Protein AF-A0A7X7K1T0-F1 (afdb_monomer)

Structure (mmCIF, N/CA/C/O backbone):
data_AF-A0A7X7K1T0-F1
#
_entry.id   AF-A0A7X7K1T0-F1
#
loop_
_atom_site.group_PDB
_atom_site.id
_atom_site.type_symbol
_atom_site.label_atom_id
_atom_site.label_alt_id
_atom_site.label_comp_id
_atom_site.label_asym_id
_atom_site.label_entity_id
_atom_site.label_seq_id
_atom_site.pdbx_PDB_ins_code
_atom_site.Cartn_x
_atom_site.Cartn_y
_atom_site.Cartn_z
_atom_site.occupancy
_atom_site.B_iso_or_equiv
_atom_site.auth_seq_id
_atom_site.auth_comp_id
_atom_site.auth_asym_id
_atom_site.auth_atom_id
_atom_site.pdbx_PDB_model_num
ATOM 1 N N . ILE A 1 1 ? 0.690 1.282 -8.275 1.00 79.56 1 ILE A N 1
ATOM 2 C CA . ILE A 1 1 ? 0.908 -0.160 -7.973 1.00 79.56 1 ILE A CA 1
ATOM 3 C C . ILE A 1 1 ? -0.002 -0.634 -6.850 1.00 79.56 1 ILE A C 1
ATOM 5 O O . ILE A 1 1 ? -0.669 -1.634 -7.062 1.00 79.56 1 ILE A O 1
ATOM 9 N N . THR A 1 2 ? -0.097 0.081 -5.724 1.00 87.38 2 THR A N 1
ATOM 10 C CA . THR A 1 2 ? -0.963 -0.293 -4.591 1.00 87.38 2 THR A CA 1
ATOM 11 C C . THR A 1 2 ? -2.408 -0.587 -5.010 1.00 87.38 2 THR A C 1
ATOM 13 O O . THR A 1 2 ? -2.887 -1.691 -4.772 1.00 87.38 2 THR A O 1
ATOM 16 N N . SER A 1 3 ? -3.058 0.310 -5.762 1.00 85.75 3 SER A N 1
ATOM 17 C CA . SER A 1 3 ? -4.422 0.077 -6.266 1.00 85.75 3 SER A CA 1
ATOM 18 C C . SER A 1 3 ? -4.539 -1.155 -7.170 1.00 85.75 3 SER A C 1
ATOM 20 O O . SER A 1 3 ? -5.453 -1.952 -6.997 1.00 85.75 3 SER A O 1
ATOM 22 N N . LEU A 1 4 ? -3.596 -1.341 -8.106 1.00 85.75 4 LEU A N 1
ATOM 23 C CA . LEU A 1 4 ? -3.577 -2.497 -9.015 1.00 85.75 4 LEU A CA 1
ATOM 24 C C . LEU A 1 4 ? -3.445 -3.811 -8.234 1.00 85.75 4 LEU A C 1
ATOM 26 O O . LEU A 1 4 ? -4.148 -4.773 -8.523 1.00 85.75 4 LEU A O 1
ATOM 30 N N . LEU A 1 5 ? -2.575 -3.839 -7.221 1.00 87.50 5 LEU A N 1
ATOM 31 C CA . LEU A 1 5 ? -2.367 -5.010 -6.375 1.00 87.50 5 LEU A CA 1
ATOM 32 C C . LEU A 1 5 ? -3.631 -5.366 -5.584 1.00 87.50 5 LEU A C 1
ATOM 34 O O . LEU A 1 5 ? -4.009 -6.532 -5.523 1.00 87.50 5 LEU A O 1
ATOM 38 N N . SER A 1 6 ? -4.300 -4.377 -4.996 1.00 88.88 6 SER A N 1
ATOM 39 C CA . SER A 1 6 ? -5.520 -4.619 -4.224 1.00 88.88 6 SER A CA 1
ATOM 40 C C . SER A 1 6 ? -6.688 -5.072 -5.095 1.00 88.88 6 SER A C 1
ATOM 42 O O . SER A 1 6 ? -7.451 -5.939 -4.676 1.00 88.88 6 SER A O 1
ATOM 44 N N . VAL A 1 7 ? -6.800 -4.542 -6.317 1.00 87.44 7 VAL A N 1
ATOM 45 C CA . VAL A 1 7 ? -7.783 -5.016 -7.299 1.00 87.44 7 VAL A CA 1
ATOM 46 C C . VAL A 1 7 ? -7.477 -6.457 -7.721 1.00 87.44 7 VAL A C 1
ATOM 48 O O . VAL A 1 7 ? -8.385 -7.283 -7.704 1.00 87.44 7 VAL A O 1
ATOM 51 N N . ALA A 1 8 ? -6.212 -6.797 -8.000 1.00 87.19 8 ALA A N 1
ATOM 52 C CA . ALA A 1 8 ? -5.808 -8.174 -8.305 1.00 87.19 8 ALA A CA 1
ATOM 53 C C . ALA A 1 8 ? -6.178 -9.150 -7.174 1.00 87.19 8 ALA A C 1
ATOM 55 O O . ALA A 1 8 ? -6.783 -10.189 -7.419 1.00 87.19 8 ALA A O 1
ATOM 56 N N . LEU A 1 9 ? -5.875 -8.796 -5.921 1.00 88.50 9 LEU A N 1
ATOM 57 C CA . LEU A 1 9 ? -6.238 -9.604 -4.752 1.00 88.50 9 LEU A CA 1
ATOM 58 C C . LEU A 1 9 ? -7.762 -9.779 -4.624 1.00 88.50 9 LEU A C 1
ATOM 60 O O . LEU A 1 9 ? -8.235 -10.881 -4.350 1.00 88.50 9 LEU A O 1
ATOM 64 N N . ALA A 1 10 ? -8.544 -8.725 -4.865 1.00 87.94 10 ALA A N 1
ATOM 65 C CA . ALA A 1 10 ? -10.002 -8.827 -4.861 1.00 87.94 10 ALA A CA 1
ATOM 66 C C . ALA A 1 10 ? -10.530 -9.726 -5.994 1.00 87.94 10 ALA A C 1
ATOM 68 O O . ALA A 1 10 ? -11.474 -10.489 -5.787 1.00 87.94 10 ALA A O 1
ATOM 69 N N . MET A 1 11 ? -9.909 -9.711 -7.175 1.00 84.50 11 MET A N 1
ATOM 70 C CA . MET A 1 11 ? -10.267 -10.621 -8.272 1.00 84.50 11 MET A CA 1
ATOM 71 C C . MET A 1 11 ? -9.987 -12.092 -7.940 1.00 84.50 11 MET A C 1
ATOM 73 O O . MET A 1 11 ? -10.788 -12.956 -8.296 1.00 84.50 11 MET A O 1
ATOM 77 N N . GLU A 1 12 ? -8.925 -12.372 -7.181 1.00 85.25 12 GLU A N 1
ATOM 78 C CA . GLU A 1 12 ? -8.615 -13.710 -6.645 1.00 85.25 12 GLU A CA 1
ATOM 79 C C . GLU A 1 12 ? -9.598 -14.171 -5.545 1.00 85.25 12 GLU A C 1
ATOM 81 O O . GLU A 1 12 ? -9.523 -15.301 -5.060 1.00 85.25 12 GLU A O 1
ATOM 86 N N . GLY A 1 13 ? -10.565 -13.329 -5.164 1.00 87.44 13 GLY A N 1
ATOM 87 C CA . GLY A 1 13 ? -11.608 -13.656 -4.193 1.00 87.44 13 GLY A CA 1
ATOM 88 C C . GLY A 1 13 ? -11.306 -13.222 -2.762 1.00 87.44 13 GLY A C 1
ATOM 89 O O . GLY A 1 13 ? -12.081 -13.555 -1.866 1.00 87.44 13 GLY A O 1
ATOM 90 N N . TYR A 1 14 ? -10.225 -12.474 -2.533 1.00 89.00 14 TYR A N 1
ATOM 91 C CA . TYR A 1 14 ? -9.895 -11.960 -1.206 1.00 89.00 14 TYR A CA 1
ATOM 92 C C . TYR A 1 14 ? -10.703 -10.705 -0.866 1.00 89.00 14 TYR A C 1
ATOM 94 O O . TYR A 1 14 ? -10.927 -9.828 -1.7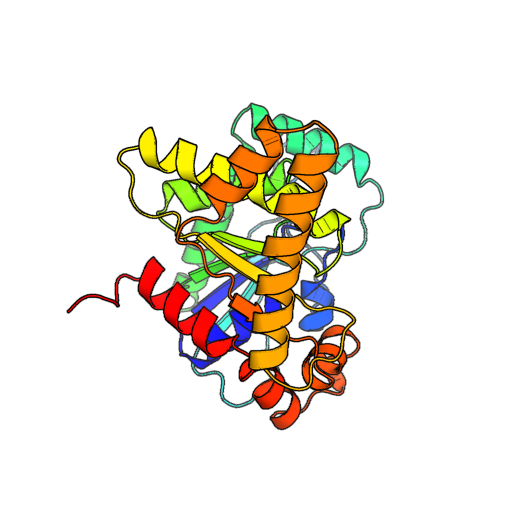00 1.00 89.00 14 TYR A O 1
ATOM 102 N N . SER A 1 15 ? -11.116 -10.582 0.390 1.00 90.81 15 SER A N 1
ATOM 103 C CA . SER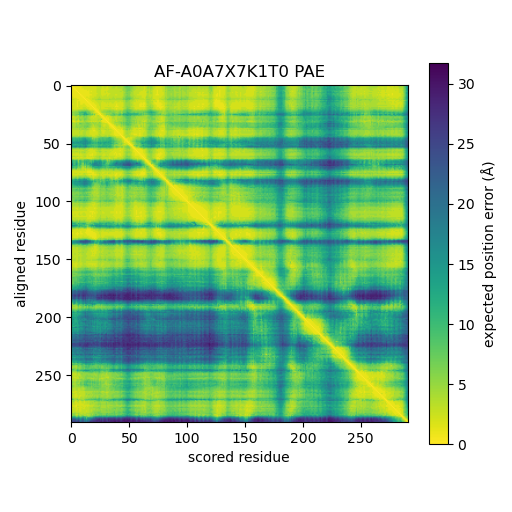 A 1 15 ? -11.666 -9.344 0.943 1.00 90.81 15 SER A CA 1
ATOM 104 C C . SER A 1 15 ? -10.523 -8.450 1.420 1.00 90.81 15 SER A C 1
ATOM 106 O O . SER A 1 15 ? -9.840 -8.769 2.395 1.00 90.81 15 SER A O 1
ATOM 108 N N . VAL A 1 16 ? -10.301 -7.329 0.740 1.00 91.94 16 VAL A N 1
ATOM 109 C CA . VAL A 1 16 ? -9.124 -6.469 0.925 1.00 91.94 16 VAL A CA 1
ATOM 110 C C . VAL A 1 16 ? -9.531 -5.101 1.459 1.00 91.94 16 VAL A C 1
ATOM 112 O O . VAL A 1 16 ? -10.396 -4.439 0.888 1.00 91.94 16 VAL A O 1
ATOM 115 N N . CYS A 1 17 ? -8.856 -4.642 2.513 1.00 93.75 17 CYS A N 1
ATOM 116 C CA . CYS A 1 17 ? -8.946 -3.260 2.982 1.00 93.75 17 CYS A CA 1
ATOM 117 C C . CYS A 1 17 ? -7.661 -2.499 2.638 1.00 93.75 17 CYS A C 1
ATOM 119 O O . CYS A 1 17 ? -6.591 -2.800 3.172 1.00 93.75 17 CYS A O 1
ATOM 121 N N . LEU A 1 18 ? -7.760 -1.496 1.767 1.00 93.44 18 LEU A N 1
ATOM 122 C CA . LEU A 1 18 ? -6.680 -0.548 1.519 1.00 93.44 18 LEU A CA 1
ATOM 123 C C . LEU A 1 18 ? -6.645 0.519 2.608 1.00 93.44 18 LEU A C 1
ATOM 125 O O . LEU A 1 18 ? -7.685 1.005 3.051 1.00 93.44 18 LEU A O 1
ATOM 129 N N . VAL A 1 19 ? -5.444 0.921 2.999 1.00 93.25 19 VAL A N 1
ATOM 130 C CA . VAL A 1 19 ? -5.216 1.995 3.963 1.00 93.25 19 VAL A CA 1
ATOM 131 C C . VAL A 1 19 ? -4.203 2.960 3.360 1.00 93.25 19 VAL A C 1
ATOM 133 O O . VAL A 1 19 ? -3.033 2.616 3.210 1.00 93.25 19 VAL A O 1
ATOM 136 N N . ASP A 1 20 ? -4.664 4.151 2.997 1.00 90.44 20 ASP A N 1
ATOM 137 C CA . ASP A 1 20 ? -3.855 5.203 2.386 1.00 90.44 20 ASP A CA 1
ATOM 138 C C . ASP A 1 20 ? -3.063 5.955 3.464 1.00 90.44 20 ASP A C 1
ATOM 140 O O . ASP A 1 20 ? -3.597 6.827 4.147 1.00 90.44 20 ASP A O 1
ATOM 144 N N . LEU A 1 21 ? -1.801 5.588 3.670 1.00 87.44 21 LEU A N 1
ATOM 145 C CA . LEU A 1 21 ? -0.890 6.264 4.598 1.00 87.44 21 LEU A CA 1
ATOM 146 C C . LEU A 1 21 ? 0.046 7.241 3.870 1.00 87.44 21 LEU A C 1
ATOM 148 O O . LEU A 1 21 ? 0.808 7.940 4.548 1.00 87.44 21 LEU A O 1
ATOM 152 N N . ASP A 1 22 ? 0.014 7.329 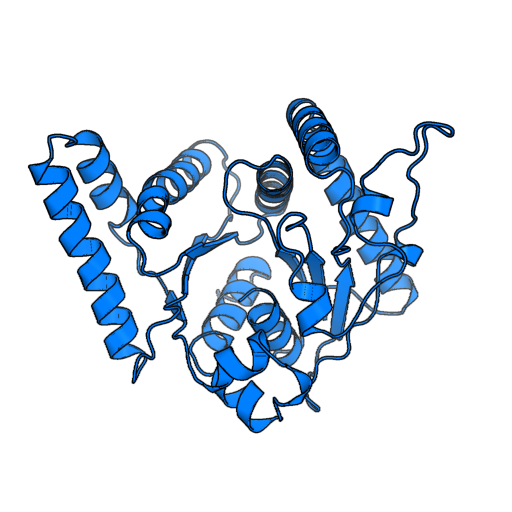2.535 1.00 83.31 22 ASP A N 1
ATOM 153 C CA . ASP A 1 22 ? 0.783 8.322 1.779 1.00 83.31 22 ASP A CA 1
ATOM 154 C C . ASP A 1 22 ? 0.066 9.670 1.792 1.00 83.31 22 ASP A C 1
ATOM 156 O O . ASP A 1 22 ? -0.525 10.152 0.831 1.00 83.31 22 ASP A O 1
ATOM 160 N N . LEU A 1 23 ? 0.186 10.333 2.935 1.00 75.56 23 LEU A N 1
ATOM 161 C CA . LEU A 1 23 ? -0.360 11.665 3.146 1.00 75.56 23 LEU A CA 1
ATOM 162 C C . LEU A 1 23 ? 0.269 12.733 2.245 1.00 75.56 23 LEU A C 1
ATOM 164 O O . LEU A 1 23 ? -0.275 13.827 2.123 1.00 75.56 23 LEU A O 1
ATOM 168 N N . THR A 1 24 ? 1.446 12.465 1.678 1.00 69.69 24 THR A N 1
ATOM 169 C CA . THR A 1 24 ? 2.147 13.421 0.816 1.00 69.69 24 THR A CA 1
ATOM 170 C C . THR A 1 24 ? 1.680 13.356 -0.628 1.00 69.69 24 THR A C 1
ATOM 172 O O . THR A 1 24 ? 1.773 14.359 -1.335 1.00 69.69 24 THR A O 1
ATOM 175 N N . ALA A 1 25 ? 1.152 12.209 -1.042 1.00 70.50 25 ALA A N 1
ATOM 176 C CA . ALA A 1 25 ? 0.587 11.981 -2.357 1.00 70.50 25 ALA A CA 1
ATOM 177 C C . ALA A 1 25 ? -0.578 10.973 -2.266 1.00 70.50 25 ALA A C 1
ATOM 179 O O . ALA A 1 25 ? -0.440 9.859 -2.771 1.00 70.50 25 ALA A O 1
ATOM 180 N N . PRO A 1 26 ? -1.725 11.343 -1.652 1.00 68.75 26 PRO A N 1
ATOM 181 C CA . PRO A 1 26 ? -2.851 10.429 -1.462 1.00 68.75 26 PRO A CA 1
ATOM 182 C C . PRO A 1 26 ? -3.503 10.116 -2.814 1.00 68.75 26 PRO A C 1
ATOM 184 O O . PRO A 1 26 ? -4.391 10.824 -3.297 1.00 68.75 26 PRO A O 1
ATOM 187 N N . GLY A 1 27 ? -2.989 9.080 -3.475 1.00 74.56 27 GLY A N 1
ATOM 188 C CA . GLY A 1 27 ? -3.358 8.706 -4.838 1.00 74.56 27 GLY A CA 1
ATOM 189 C C . GLY A 1 27 ? -4.554 7.763 -4.902 1.00 74.56 27 GLY A C 1
ATOM 190 O O . GLY A 1 27 ? -5.221 7.689 -5.937 1.00 74.56 27 GLY A O 1
ATOM 191 N N . LEU A 1 28 ? -4.867 7.061 -3.806 1.00 82.56 28 LEU A N 1
ATOM 192 C CA . LEU A 1 28 ? -5.903 6.025 -3.803 1.00 82.56 28 LEU A CA 1
ATOM 193 C C . LEU A 1 28 ? -7.304 6.607 -4.020 1.00 82.56 28 LEU A C 1
ATOM 195 O O . LEU A 1 28 ? -8.068 6.058 -4.813 1.00 82.56 28 LEU A O 1
ATOM 199 N N . ALA A 1 29 ? -7.609 7.752 -3.401 1.00 81.19 29 ALA A N 1
ATOM 200 C CA . ALA A 1 29 ? -8.876 8.464 -3.593 1.00 81.19 29 ALA A CA 1
ATOM 201 C C . ALA A 1 29 ? -9.161 8.775 -5.072 1.00 81.19 29 ALA A C 1
ATOM 203 O O . ALA A 1 29 ? -10.274 8.575 -5.554 1.00 81.19 29 ALA A O 1
ATOM 204 N N . SER A 1 30 ? -8.135 9.194 -5.819 1.00 78.19 30 SER A N 1
ATOM 205 C CA . SER A 1 30 ? -8.266 9.488 -7.249 1.00 78.19 30 SER A CA 1
ATOM 206 C C . SER A 1 30 ? -8.508 8.230 -8.081 1.00 78.19 30 SER A C 1
ATOM 208 O O . SER A 1 30 ? -9.326 8.255 -8.997 1.00 78.19 30 SER A O 1
ATOM 210 N N . VAL A 1 31 ? -7.816 7.129 -7.769 1.00 78.50 31 VAL A N 1
ATOM 211 C CA . VAL A 1 31 ? -7.942 5.876 -8.530 1.00 78.50 31 VAL A CA 1
ATOM 212 C C . VAL A 1 31 ? -9.330 5.257 -8.360 1.00 78.50 31 VAL A C 1
ATOM 214 O O . VAL A 1 31 ? -9.922 4.804 -9.336 1.00 78.50 31 VAL A O 1
ATOM 217 N N . PHE A 1 32 ? -9.866 5.273 -7.139 1.00 80.38 32 PHE A N 1
ATOM 218 C CA . PHE A 1 32 ? -11.194 4.726 -6.843 1.00 80.38 32 PHE A CA 1
ATOM 219 C C . PHE A 1 32 ? -12.330 5.739 -7.010 1.00 80.38 32 PHE A C 1
ATOM 221 O O . PHE A 1 32 ? -13.486 5.372 -6.847 1.00 80.38 32 PHE A O 1
ATOM 228 N N . GLN A 1 33 ? -12.017 6.989 -7.367 1.00 77.88 33 GLN A N 1
ATOM 229 C CA . GLN A 1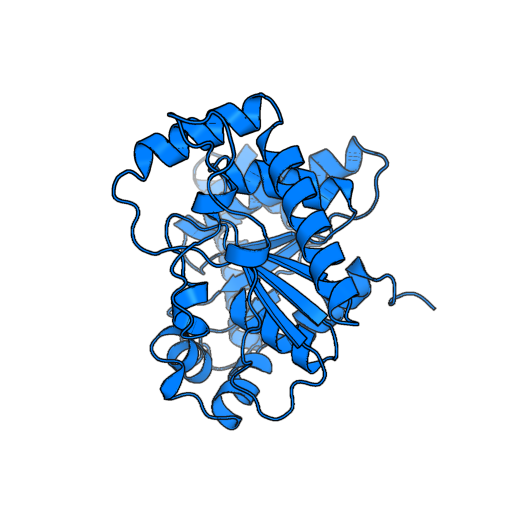 33 ? -12.984 8.086 -7.506 1.00 77.88 33 GLN A CA 1
ATOM 230 C C . GLN A 1 33 ? -13.801 8.339 -6.230 1.00 77.88 33 GLN A C 1
ATOM 232 O O . GLN A 1 33 ? -14.941 8.797 -6.279 1.00 77.88 33 GLN A O 1
ATOM 237 N N . GLU A 1 34 ? -13.183 8.080 -5.083 1.00 81.06 34 GLU A N 1
ATOM 238 C CA . GLU A 1 34 ? -13.776 8.195 -3.757 1.00 81.06 34 GLU A CA 1
ATOM 239 C C . GLU A 1 34 ? -13.052 9.301 -2.993 1.00 81.06 34 GLU A C 1
ATOM 241 O O . GLU A 1 34 ? -11.917 9.129 -2.551 1.00 81.06 34 GLU A O 1
ATOM 246 N N . TYR A 1 35 ? -13.711 10.450 -2.836 1.00 82.19 35 TYR A N 1
ATOM 247 C CA . TYR A 1 35 ? -13.183 11.594 -2.093 1.00 82.19 35 TYR A CA 1
ATOM 248 C C . TYR A 1 35 ? -13.921 11.703 -0.761 1.00 82.19 35 TYR A C 1
ATOM 250 O O . TYR A 1 35 ? -15.044 12.211 -0.726 1.00 82.19 35 TYR A O 1
ATOM 258 N N . PRO A 1 36 ? -13.345 11.190 0.337 1.00 82.06 36 PRO A N 1
ATOM 259 C CA . PRO A 1 36 ? -14.058 11.141 1.598 1.00 82.06 36 PRO A CA 1
ATOM 260 C C . PRO A 1 36 ? -14.079 12.510 2.288 1.00 82.06 36 PRO A C 1
ATOM 262 O O . PRO A 1 36 ? -13.090 13.248 2.280 1.00 82.06 36 PRO A O 1
ATOM 265 N N . ASP A 1 37 ? -15.181 12.800 2.982 1.00 82.94 37 ASP A N 1
ATOM 266 C CA . ASP A 1 37 ? -15.281 13.967 3.871 1.00 82.94 37 ASP A CA 1
ATOM 267 C C . ASP A 1 37 ? -14.297 13.864 5.048 1.00 82.94 37 ASP A C 1
ATOM 269 O O . ASP A 1 37 ? -13.749 14.868 5.507 1.00 82.94 37 ASP A O 1
ATOM 273 N N . LYS A 1 38 ? -14.055 12.635 5.525 1.00 86.25 38 LYS A N 1
ATOM 274 C CA . LYS A 1 38 ? -13.101 12.294 6.585 1.00 86.25 38 LYS A CA 1
ATOM 275 C C . LYS A 1 38 ? -12.143 11.212 6.094 1.00 86.25 38 LYS A C 1
ATOM 277 O O . LYS A 1 38 ? -12.576 10.142 5.681 1.00 86.25 38 LYS A O 1
ATOM 282 N N . GLY A 1 39 ? -10.848 11.490 6.143 1.00 87.31 39 GLY A N 1
ATOM 283 C CA . GLY A 1 39 ? -9.796 10.555 5.763 1.00 87.31 39 GLY A CA 1
ATOM 284 C C . GLY A 1 39 ? -9.061 9.975 6.963 1.00 87.31 39 GLY A C 1
ATOM 285 O O . GLY A 1 39 ? -9.380 10.246 8.121 1.00 87.31 39 GLY A O 1
ATOM 286 N N . ILE A 1 40 ? -8.007 9.211 6.686 1.00 87.94 40 ILE A N 1
ATOM 287 C CA . ILE A 1 40 ? -7.201 8.560 7.726 1.00 87.94 40 ILE A CA 1
ATOM 288 C C . ILE A 1 40 ? -6.657 9.532 8.780 1.00 87.94 40 ILE A C 1
ATOM 290 O O . ILE A 1 40 ? -6.548 9.193 9.955 1.00 87.94 40 ILE A O 1
ATOM 294 N N . LEU A 1 41 ? -6.335 10.762 8.380 1.00 85.44 41 LEU A N 1
ATOM 295 C CA . LEU A 1 41 ? -5.800 11.766 9.290 1.00 85.44 41 LEU A CA 1
ATOM 296 C C . LEU A 1 41 ? -6.806 12.200 10.341 1.00 85.44 41 LEU A C 1
ATOM 298 O O . LEU A 1 41 ? -6.417 12.404 11.486 1.00 85.44 41 LEU A O 1
ATOM 302 N N . ASP A 1 42 ? -8.084 12.278 9.981 1.00 85.81 42 ASP A N 1
ATOM 303 C CA . ASP A 1 42 ? -9.147 12.618 10.923 1.00 85.81 42 ASP A CA 1
ATOM 304 C C . ASP A 1 42 ? -9.271 11.552 12.030 1.00 85.81 42 ASP A C 1
ATOM 306 O O . ASP A 1 42 ? -9.699 11.852 13.145 1.00 85.81 42 ASP A O 1
ATOM 310 N N . TYR A 1 43 ? -8.851 10.312 11.749 1.00 87.94 43 TYR A N 1
ATOM 311 C CA . TYR A 1 43 ? -8.754 9.237 12.738 1.00 87.94 43 TYR A CA 1
ATOM 312 C C . TYR A 1 43 ? -7.440 9.277 13.535 1.00 87.94 43 TYR A C 1
ATOM 314 O O . TYR A 1 43 ? -7.443 9.074 14.752 1.00 87.94 43 TYR A O 1
ATOM 322 N N . LEU A 1 44 ? -6.306 9.503 12.861 1.00 85.38 44 LEU A N 1
ATOM 323 C CA . LEU A 1 44 ? -4.980 9.471 13.489 1.00 85.38 44 LEU A CA 1
ATOM 324 C C . LEU A 1 44 ? -4.715 10.678 14.396 1.00 85.38 44 LEU A C 1
ATOM 326 O O . LEU A 1 44 ? -3.950 10.555 15.353 1.00 85.38 44 LEU A O 1
ATOM 330 N N . LEU A 1 45 ? -5.303 11.835 14.090 1.00 82.00 45 LEU A N 1
ATOM 331 C CA . LEU A 1 45 ? -5.084 13.063 14.841 1.00 82.00 45 LEU A CA 1
ATOM 332 C C . LEU A 1 45 ? -6.015 13.149 16.052 1.00 82.00 45 LEU A C 1
ATOM 334 O O . LEU A 1 45 ? -7.216 12.871 15.992 1.00 82.00 45 LEU A O 1
ATOM 338 N N . ILE A 1 46 ? -5.430 13.580 17.166 1.00 77.38 46 ILE A N 1
ATOM 339 C CA . ILE A 1 46 ? -6.177 13.983 18.350 1.00 77.38 46 ILE A CA 1
ATOM 340 C C . ILE A 1 46 ? -6.650 15.418 18.129 1.00 77.38 46 ILE A C 1
ATOM 342 O O . ILE A 1 46 ? -5.859 16.308 17.816 1.00 77.38 46 ILE A O 1
ATOM 346 N N . ASP A 1 47 ? -7.945 15.633 18.307 1.00 71.62 47 ASP A N 1
ATOM 347 C CA . ASP A 1 47 ? -8.546 16.953 18.361 1.00 71.62 47 ASP A CA 1
ATOM 348 C C . ASP A 1 47 ? -8.040 17.682 19.617 1.00 71.62 47 ASP A C 1
ATOM 350 O O . ASP A 1 47 ? -8.147 17.181 20.741 1.00 71.62 47 ASP A O 1
ATOM 354 N N . ALA A 1 48 ? -7.430 18.850 19.410 1.00 70.12 48 ALA A N 1
ATOM 355 C CA . ALA A 1 48 ? -6.737 19.586 20.463 1.00 70.12 48 ALA A CA 1
ATOM 356 C C . ALA A 1 48 ? -7.684 20.111 21.555 1.00 70.12 48 ALA A C 1
ATOM 358 O O . ALA A 1 48 ? -7.263 20.245 22.705 1.00 70.12 48 ALA A O 1
ATOM 359 N N . ASP A 1 49 ? -8.948 20.370 21.214 1.00 71.00 49 ASP A N 1
ATOM 360 C CA . ASP A 1 49 ? -9.936 20.948 22.126 1.00 71.00 49 ASP A CA 1
ATOM 361 C C . ASP A 1 49 ? -10.584 19.877 23.011 1.00 71.00 49 ASP A C 1
ATOM 363 O O . ASP A 1 49 ? -10.915 20.117 24.174 1.00 71.00 49 ASP A O 1
ATOM 367 N N . THR A 1 50 ? -10.754 18.668 22.478 1.00 74.62 50 THR A N 1
ATOM 368 C CA . THR A 1 50 ? -11.430 17.561 23.168 1.00 74.62 50 THR A CA 1
ATOM 369 C C . THR A 1 50 ? -10.473 16.515 23.734 1.00 74.62 50 THR A C 1
ATOM 371 O O . THR A 1 50 ? -10.888 15.695 24.559 1.00 74.62 50 THR A O 1
ATOM 374 N N . GLY A 1 51 ? -9.212 16.499 23.291 1.00 70.31 51 GLY A N 1
ATOM 375 C CA . GLY A 1 51 ? -8.236 15.460 23.631 1.00 70.31 51 GLY A CA 1
ATOM 376 C C . GLY A 1 51 ? -8.638 14.064 23.137 1.00 70.31 51 GLY A C 1
ATOM 377 O O . GLY A 1 51 ? -8.100 13.061 23.607 1.00 70.31 51 GLY A O 1
ATOM 378 N N . ARG A 1 52 ? -9.612 13.978 22.223 1.00 73.75 52 ARG A N 1
ATOM 379 C CA . ARG A 1 52 ? -10.135 12.732 21.647 1.00 73.75 52 ARG A CA 1
ATOM 380 C C . ARG A 1 52 ? -9.795 12.660 20.166 1.00 73.75 52 ARG A C 1
ATOM 382 O O . ARG A 1 52 ? -9.531 13.671 19.532 1.00 73.75 52 ARG A O 1
ATOM 389 N N . ARG A 1 53 ? -9.814 11.456 19.597 1.00 71.88 53 ARG A N 1
ATOM 390 C CA . ARG A 1 53 ? -9.687 11.287 18.142 1.00 71.88 53 ARG A CA 1
ATOM 391 C C . ARG A 1 53 ? -10.909 11.873 17.441 1.00 71.88 53 ARG A C 1
ATOM 393 O O . ARG A 1 53 ? -12.034 11.640 17.893 1.00 71.88 53 ARG A O 1
ATOM 400 N N . GLY A 1 54 ? -10.675 12.637 16.375 1.00 69.25 54 GLY A N 1
ATOM 401 C CA . GLY A 1 54 ? -11.714 13.416 15.691 1.00 69.25 54 GLY A CA 1
ATOM 402 C C . GLY A 1 54 ? -12.710 12.573 14.883 1.00 69.25 54 GLY A C 1
ATOM 403 O O . GLY A 1 54 ? -13.880 12.946 14.744 1.00 69.25 54 GLY A O 1
ATOM 404 N N . ALA A 1 55 ? -12.284 11.414 14.378 1.00 84.38 55 ALA A N 1
ATOM 405 C CA . ALA A 1 55 ? -13.116 10.498 13.602 1.00 84.38 55 ALA A CA 1
ATOM 406 C C . ALA A 1 55 ? -13.157 9.084 14.193 1.00 84.38 55 ALA A C 1
ATOM 408 O O . ALA A 1 55 ? -12.212 8.616 14.829 1.00 84.38 55 ALA A O 1
ATOM 409 N N . ARG A 1 56 ? -14.274 8.392 13.950 1.00 89.31 56 ARG A N 1
ATOM 410 C CA . ARG A 1 56 ? -14.430 6.951 14.204 1.00 89.31 56 ARG A CA 1
ATOM 411 C C . ARG A 1 56 ? -14.076 6.158 12.949 1.00 89.31 56 ARG A C 1
ATOM 413 O O . ARG A 1 56 ? -14.125 6.704 11.852 1.00 89.31 56 ARG A O 1
ATOM 420 N N . VAL A 1 57 ? -13.821 4.854 13.080 1.00 90.88 57 VAL A N 1
ATOM 421 C CA . VAL A 1 57 ? -13.633 3.981 11.902 1.00 90.88 57 VAL A CA 1
ATOM 422 C C . VAL A 1 57 ? -14.824 4.021 10.957 1.00 90.88 57 VAL A C 1
ATOM 424 O O . VAL A 1 57 ? -14.626 4.088 9.751 1.00 90.88 57 VAL A O 1
ATOM 427 N N . SER A 1 58 ? -16.045 4.097 11.488 1.00 89.94 58 SER A N 1
ATOM 428 C CA . SER A 1 58 ? -17.264 4.235 10.682 1.00 89.94 58 SER A CA 1
ATOM 429 C C . SER A 1 58 ? -17.280 5.459 9.775 1.00 89.94 58 SER A C 1
ATOM 431 O O . SER A 1 58 ? -18.016 5.477 8.795 1.00 89.94 58 SER A O 1
ATOM 433 N N . ASP A 1 59 ? -16.497 6.478 10.120 1.00 89.31 59 ASP A N 1
ATOM 434 C CA . ASP A 1 59 ? -16.434 7.725 9.376 1.00 89.31 59 ASP A CA 1
ATOM 435 C C . ASP A 1 59 ? -15.414 7.667 8.228 1.00 89.31 59 ASP A C 1
ATOM 437 O O . ASP A 1 59 ? -15.524 8.446 7.284 1.00 89.31 59 ASP A O 1
ATOM 441 N N . VAL A 1 60 ? -14.415 6.779 8.326 1.00 90.81 60 VAL A N 1
ATOM 442 C CA . VAL A 1 60 ? -13.256 6.723 7.414 1.00 90.81 60 VAL A CA 1
ATOM 443 C C . VAL A 1 60 ? -13.183 5.431 6.599 1.00 90.81 60 VAL A C 1
ATOM 445 O O . VAL A 1 60 ? -12.557 5.423 5.544 1.00 90.81 60 VAL A O 1
ATOM 448 N N . LEU A 1 61 ? -13.810 4.345 7.064 1.00 91.88 61 LEU A N 1
ATOM 449 C CA . LEU A 1 61 ? -13.904 3.072 6.352 1.00 91.88 61 LEU A CA 1
ATOM 450 C C . LEU A 1 61 ? -15.057 3.114 5.353 1.00 91.88 61 LEU A C 1
ATOM 452 O O . LEU A 1 61 ? -16.199 3.400 5.719 1.00 91.88 61 LEU A O 1
ATOM 456 N N . ARG A 1 62 ? -14.767 2.762 4.102 1.00 89.31 62 ARG A N 1
ATOM 457 C CA . ARG A 1 62 ? -15.752 2.733 3.019 1.00 89.31 62 ARG A CA 1
ATOM 458 C C . ARG A 1 62 ? -15.607 1.490 2.166 1.00 89.31 62 ARG A C 1
ATOM 460 O O . ARG A 1 62 ? -14.511 0.952 2.030 1.00 89.31 62 ARG A O 1
ATOM 467 N N . GLU A 1 63 ? -16.709 1.063 1.570 1.00 88.44 63 GLU A N 1
ATOM 468 C CA . GLU A 1 63 ? -16.668 0.104 0.472 1.00 88.44 63 GLU A CA 1
ATOM 469 C C . GLU A 1 63 ? -16.173 0.821 -0.786 1.00 88.44 63 GLU A C 1
ATOM 471 O O . GLU A 1 63 ? -16.570 1.953 -1.055 1.00 88.44 63 GLU A O 1
ATOM 476 N N . LEU A 1 64 ? -15.264 0.183 -1.518 1.00 85.69 64 LEU A N 1
ATOM 477 C CA . LEU A 1 64 ? -14.753 0.695 -2.780 1.00 85.69 64 LEU A CA 1
ATOM 478 C C . LEU A 1 64 ? -15.349 -0.143 -3.897 1.00 85.69 64 LEU A C 1
ATOM 480 O O . LEU A 1 64 ? -15.244 -1.371 -3.894 1.00 85.69 64 LEU A O 1
ATOM 484 N N . HIS A 1 65 ? -15.931 0.518 -4.886 1.00 75.00 65 HIS A N 1
ATOM 485 C CA . HIS A 1 65 ? -16.360 -0.172 -6.087 1.00 75.00 65 HIS A CA 1
ATOM 486 C C . HIS A 1 65 ? -15.135 -0.436 -6.959 1.00 75.00 65 HIS A C 1
ATOM 488 O O . HIS A 1 65 ? -14.552 0.483 -7.536 1.00 75.00 65 HIS A O 1
ATOM 494 N N . ALA A 1 66 ? -14.719 -1.703 -7.029 1.00 64.69 66 ALA A N 1
ATOM 495 C CA . ALA A 1 66 ? -13.732 -2.112 -8.013 1.00 64.69 66 ALA A CA 1
ATOM 496 C C . ALA A 1 66 ? -14.320 -1.842 -9.412 1.00 64.69 66 ALA A C 1
ATOM 498 O O . ALA A 1 66 ? -15.433 -2.288 -9.691 1.00 64.69 66 ALA A O 1
ATOM 499 N N . PRO A 1 67 ? -13.605 -1.146 -10.308 1.00 62.47 67 PRO A N 1
ATOM 500 C CA . PRO A 1 67 ? -14.090 -0.831 -11.655 1.00 62.47 67 PRO A CA 1
ATOM 501 C C . PRO A 1 67 ? -14.131 -2.052 -12.599 1.00 62.47 67 PRO A C 1
ATOM 503 O O . PRO A 1 67 ? -14.201 -1.888 -13.812 1.00 62.47 67 PRO A O 1
ATOM 506 N N . ILE A 1 68 ? -14.094 -3.277 -12.061 1.00 62.09 68 ILE A N 1
ATOM 507 C CA . ILE A 1 68 ? -14.088 -4.534 -12.814 1.00 62.09 68 ILE A CA 1
ATOM 508 C C . ILE A 1 68 ? -15.343 -5.336 -12.427 1.00 62.09 68 ILE A C 1
ATOM 510 O O . ILE A 1 68 ? -15.486 -5.665 -11.246 1.00 62.09 68 ILE A O 1
ATOM 514 N N . PRO A 1 69 ? -16.230 -5.678 -13.385 1.00 53.03 69 PRO A N 1
ATOM 515 C CA . PRO A 1 69 ? -17.518 -6.333 -13.115 1.00 53.03 69 PRO A CA 1
ATOM 516 C C . PRO A 1 69 ? -17.445 -7.689 -12.388 1.00 53.03 69 PRO A C 1
ATOM 518 O O . PRO A 1 69 ? -18.427 -8.087 -11.768 1.00 53.03 69 PRO A O 1
ATOM 521 N N . ASP A 1 70 ? -16.288 -8.362 -12.406 1.00 60.91 70 ASP A N 1
ATOM 522 C CA . ASP A 1 70 ? -16.122 -9.752 -11.948 1.00 60.91 70 ASP A CA 1
ATOM 523 C C . ASP A 1 70 ? -15.205 -9.922 -10.720 1.00 60.91 70 ASP A C 1
ATOM 525 O O . ASP A 1 70 ? -14.712 -11.023 -10.442 1.00 60.91 70 ASP A O 1
ATOM 529 N N . ALA A 1 71 ? -14.958 -8.859 -9.948 1.00 64.25 71 ALA A N 1
ATOM 530 C CA . ALA A 1 71 ? -14.254 -9.004 -8.675 1.00 64.25 71 ALA A CA 1
ATOM 531 C C . ALA A 1 71 ? -15.055 -9.926 -7.732 1.00 64.25 71 ALA A C 1
ATOM 533 O O . ALA A 1 71 ? -16.150 -9.595 -7.284 1.00 64.25 71 ALA A O 1
ATOM 534 N N . ARG A 1 72 ? -14.511 -11.116 -7.446 1.00 74.94 72 ARG A N 1
ATOM 535 C CA . ARG A 1 72 ? -15.148 -12.114 -6.565 1.00 74.94 72 ARG A CA 1
ATOM 536 C C . ARG A 1 72 ? -15.060 -11.726 -5.091 1.00 74.94 72 ARG A C 1
ATOM 538 O O . ARG A 1 72 ? -15.896 -12.134 -4.288 1.00 74.94 72 ARG A O 1
ATOM 545 N N . GLY A 1 73 ? -14.008 -10.995 -4.746 1.00 78.25 73 GLY A N 1
ATOM 546 C CA . GLY A 1 73 ? -13.743 -10.453 -3.427 1.00 78.25 73 GLY A CA 1
ATOM 547 C C . GLY A 1 73 ? -14.361 -9.074 -3.232 1.00 78.25 73 GLY A C 1
ATOM 548 O O . GLY A 1 73 ? -15.021 -8.521 -4.110 1.00 78.25 73 GLY A O 1
ATOM 549 N N . ARG A 1 74 ? -14.132 -8.506 -2.050 1.00 85.00 74 ARG A N 1
ATOM 550 C CA . ARG A 1 74 ? -14.590 -7.158 -1.701 1.00 85.00 74 ARG A CA 1
ATOM 551 C C . ARG A 1 74 ? -13.411 -6.222 -1.575 1.00 85.00 74 ARG A C 1
ATOM 553 O O . ARG A 1 74 ? -12.355 -6.617 -1.084 1.00 85.00 74 ARG A O 1
ATOM 560 N N . LEU A 1 75 ? -13.629 -4.974 -1.959 1.00 88.88 75 LEU A N 1
ATOM 561 C CA . LEU A 1 75 ? -12.655 -3.916 -1.789 1.00 88.88 75 LEU A CA 1
ATOM 562 C C . LEU A 1 75 ? -13.204 -2.884 -0.811 1.00 88.88 75 LEU A C 1
ATOM 564 O O . LEU A 1 75 ? -14.353 -2.458 -0.894 1.00 88.88 75 LEU A O 1
ATOM 568 N N . SER A 1 76 ? -12.395 -2.500 0.160 1.00 91.50 76 SER A N 1
ATOM 569 C CA . SER A 1 76 ? -12.710 -1.427 1.097 1.00 91.50 76 SER A CA 1
ATOM 570 C C . SER A 1 76 ? -11.501 -0.527 1.271 1.00 91.50 76 SER A C 1
ATOM 572 O O . SER A 1 76 ? -10.376 -0.931 0.979 1.00 91.50 76 SER A O 1
ATOM 574 N N . GLY A 1 77 ? -11.728 0.701 1.717 1.00 91.94 77 GLY A N 1
ATOM 575 C CA . GLY A 1 77 ? -10.702 1.726 1.797 1.00 91.94 77 GLY A CA 1
ATOM 576 C C . GLY A 1 77 ? -10.838 2.587 3.037 1.00 91.94 77 GLY A C 1
ATOM 577 O O . GLY A 1 77 ? -11.941 2.980 3.413 1.00 91.94 77 GLY A O 1
ATOM 578 N N . ILE A 1 78 ? -9.694 2.910 3.630 1.00 92.25 78 ILE A N 1
ATOM 579 C CA . ILE A 1 78 ? -9.495 4.035 4.539 1.00 92.25 78 ILE A CA 1
ATOM 580 C C . ILE A 1 78 ? -8.567 4.994 3.800 1.00 92.25 78 ILE A C 1
ATOM 582 O O . ILE A 1 78 ? -7.367 4.745 3.699 1.00 92.25 78 ILE A O 1
ATOM 586 N N . LEU A 1 79 ? -9.138 6.038 3.203 1.00 89.12 79 LEU A N 1
ATOM 587 C CA . LEU A 1 79 ? -8.456 6.855 2.198 1.00 89.12 79 LEU A CA 1
ATOM 588 C C . LEU A 1 79 ? -7.868 8.145 2.785 1.00 89.12 79 LEU A C 1
ATOM 590 O O . LEU A 1 79 ? -8.320 8.653 3.818 1.00 89.12 79 LEU A O 1
ATOM 594 N N . GLY A 1 80 ? -6.855 8.688 2.113 1.00 83.19 80 GLY A N 1
ATOM 595 C CA . GLY A 1 80 ? -6.286 9.988 2.421 1.00 83.19 80 GLY A CA 1
ATOM 596 C C . GLY A 1 80 ? -7.180 11.115 1.912 1.00 83.19 80 GLY A C 1
ATOM 597 O O . GLY A 1 80 ? -8.006 10.933 1.016 1.00 83.19 80 GLY A O 1
ATOM 598 N N . ARG A 1 81 ? -6.996 12.312 2.476 1.00 78.50 81 ARG A N 1
ATOM 599 C CA . ARG A 1 81 ? -7.559 13.545 1.918 1.00 78.50 81 ARG A CA 1
ATOM 600 C C . ARG A 1 81 ? -6.445 14.343 1.236 1.00 78.50 81 ARG A C 1
ATOM 602 O O . ARG A 1 81 ? -5.393 14.521 1.847 1.00 78.50 81 ARG A O 1
ATOM 609 N N . PRO A 1 82 ? -6.670 14.860 0.016 1.00 59.84 82 PRO A N 1
ATOM 610 C CA . PRO A 1 82 ? -5.660 15.616 -0.728 1.00 59.84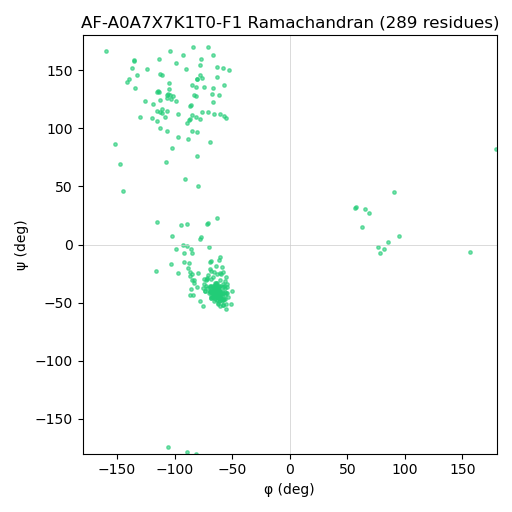 82 PRO A CA 1
ATOM 611 C C . PRO A 1 82 ? -5.322 16.985 -0.112 1.00 59.84 82 PRO A C 1
AT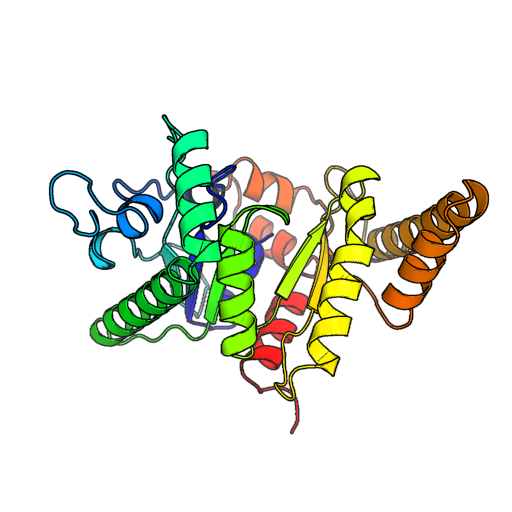OM 613 O O . PRO A 1 82 ? -4.305 17.581 -0.455 1.00 59.84 82 PRO A O 1
ATOM 616 N N . GLU A 1 83 ? -6.134 17.493 0.817 1.00 61.53 83 GLU A N 1
ATOM 617 C CA . GLU A 1 83 ? -5.949 18.820 1.406 1.00 61.53 83 GLU A CA 1
ATOM 618 C C . GLU A 1 83 ? -5.215 18.759 2.749 1.00 61.53 83 GLU A C 1
ATOM 620 O O . GLU A 1 83 ? -5.817 18.661 3.819 1.00 61.53 83 GLU A O 1
ATOM 625 N N . LEU A 1 84 ? -3.890 18.885 2.703 1.00 62.38 84 LEU A N 1
ATOM 626 C CA . LEU A 1 84 ? -3.080 19.141 3.890 1.00 62.38 84 LEU A CA 1
ATOM 627 C C . LEU A 1 84 ? -2.660 20.607 3.961 1.00 62.38 84 LEU A C 1
ATOM 629 O O . LEU A 1 84 ? -1.520 20.964 3.665 1.00 62.38 84 LEU A O 1
ATOM 633 N N . ASN A 1 85 ? -3.551 21.451 4.482 1.00 61.09 85 ASN A N 1
ATOM 634 C CA . ASN A 1 85 ? -3.240 22.856 4.775 1.00 61.09 85 ASN A CA 1
ATOM 635 C C . ASN A 1 85 ? -2.092 23.018 5.802 1.00 61.09 85 ASN A C 1
ATOM 637 O O . ASN A 1 85 ? -1.570 24.117 5.975 1.00 61.09 85 ASN A O 1
ATOM 641 N N . ASN A 1 86 ? -1.668 21.933 6.473 1.00 67.31 86 ASN A N 1
ATOM 642 C CA . ASN A 1 86 ? -0.583 21.938 7.457 1.00 67.31 86 ASN A CA 1
ATOM 643 C C . ASN A 1 86 ? 0.283 20.655 7.451 1.00 67.31 86 ASN A C 1
ATOM 645 O O . ASN A 1 86 ? 0.585 20.083 8.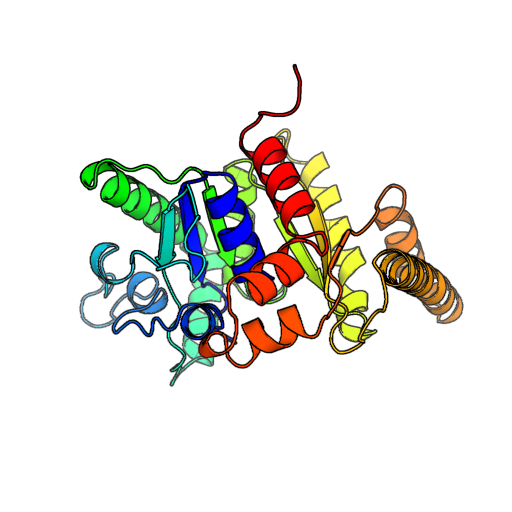502 1.00 67.31 86 ASN A O 1
ATOM 649 N N . ALA A 1 87 ? 0.696 20.190 6.266 1.00 68.56 87 ALA A N 1
ATOM 650 C CA . ALA A 1 87 ? 1.460 18.944 6.101 1.00 68.56 87 ALA A CA 1
ATOM 651 C C . ALA A 1 87 ? 2.693 18.836 7.026 1.00 68.56 87 ALA A C 1
ATOM 653 O O . ALA A 1 87 ? 2.950 17.781 7.599 1.00 68.56 87 ALA A O 1
ATOM 654 N N . ARG A 1 88 ? 3.437 19.935 7.228 1.00 69.69 88 ARG A N 1
ATOM 655 C CA . ARG A 1 88 ? 4.653 19.940 8.065 1.00 69.69 88 ARG A CA 1
ATOM 656 C C . ARG A 1 88 ? 4.366 19.689 9.547 1.00 69.69 88 ARG A C 1
ATOM 658 O O . ARG A 1 88 ? 5.095 18.922 10.172 1.00 69.69 88 ARG A O 1
ATOM 665 N N . ALA A 1 89 ? 3.332 20.312 10.117 1.00 72.94 89 ALA A N 1
ATOM 666 C CA . ALA A 1 89 ? 2.992 20.099 11.525 1.00 72.94 89 ALA A CA 1
ATOM 667 C C . ALA A 1 89 ? 2.452 18.684 11.760 1.00 72.94 89 ALA A C 1
ATOM 669 O O . ALA A 1 89 ? 2.838 18.033 12.728 1.00 72.94 89 ALA A O 1
ATOM 670 N N . VAL A 1 90 ? 1.632 18.182 10.831 1.00 76.19 90 VAL A N 1
ATOM 671 C CA . VAL A 1 90 ? 1.126 16.803 10.853 1.00 76.19 90 VAL A CA 1
ATOM 672 C C . VAL A 1 90 ? 2.282 15.803 10.798 1.00 76.19 90 VAL A C 1
ATOM 674 O O . VAL A 1 90 ? 2.347 14.887 11.613 1.00 76.19 90 VAL A O 1
ATOM 677 N N . GLN A 1 91 ? 3.254 16.011 9.908 1.00 73.12 91 GLN A N 1
ATOM 678 C CA . GLN A 1 91 ? 4.447 15.164 9.832 1.00 73.12 91 GLN A CA 1
ATOM 679 C C . GLN A 1 91 ? 5.276 15.195 11.123 1.00 73.12 91 GLN A C 1
ATOM 681 O O . GLN A 1 91 ? 5.721 14.144 11.584 1.00 73.12 91 GLN A O 1
ATOM 686 N N . ALA A 1 92 ? 5.468 16.371 11.726 1.00 74.94 92 ALA A N 1
ATOM 687 C CA . ALA A 1 92 ? 6.199 16.504 12.985 1.00 74.94 92 ALA A CA 1
ATOM 688 C C . ALA A 1 92 ? 5.491 15.781 14.145 1.00 74.94 92 ALA A C 1
ATOM 690 O O . ALA A 1 92 ? 6.147 15.085 14.922 1.00 74.94 92 ALA A O 1
ATOM 691 N N . TYR A 1 93 ? 4.162 15.898 14.222 1.00 78.69 93 TYR A N 1
ATOM 692 C CA . TYR A 1 93 ? 3.335 15.180 15.192 1.00 78.69 93 TYR A CA 1
ATOM 693 C C . TYR A 1 93 ? 3.459 13.662 15.018 1.00 78.69 93 TYR A C 1
ATOM 695 O O . TYR A 1 93 ? 3.845 12.959 15.951 1.00 78.69 93 TYR A O 1
ATOM 703 N N . LEU A 1 94 ? 3.243 13.154 13.802 1.00 77.75 94 LEU A N 1
ATOM 704 C CA . LEU A 1 94 ? 3.324 11.720 13.512 1.00 77.75 94 LEU A CA 1
ATOM 705 C C . LEU A 1 94 ? 4.723 11.152 13.782 1.00 77.75 94 LEU A C 1
ATOM 707 O O . LEU A 1 94 ? 4.857 10.028 14.262 1.00 77.75 94 LEU A O 1
ATOM 711 N N . LEU A 1 95 ? 5.781 11.924 13.526 1.00 75.56 95 LEU A N 1
ATOM 712 C CA . LEU A 1 95 ? 7.144 11.519 13.866 1.00 75.56 95 LEU A CA 1
ATOM 713 C C . LEU A 1 95 ? 7.350 11.404 15.385 1.00 75.56 95 LEU A C 1
ATOM 715 O O . LEU A 1 95 ? 8.034 10.483 15.840 1.00 75.56 95 LEU A O 1
ATOM 719 N N . ALA A 1 96 ? 6.770 12.312 16.173 1.00 79.00 96 ALA A N 1
ATOM 720 C CA . ALA A 1 96 ? 6.814 12.236 17.632 1.00 79.00 96 ALA A CA 1
ATOM 721 C C . ALA A 1 96 ? 6.069 10.992 18.150 1.00 79.00 96 ALA A C 1
ATOM 723 O O . ALA A 1 96 ? 6.628 10.238 18.947 1.00 79.00 96 ALA A O 1
ATOM 724 N N . GLU A 1 97 ? 4.875 10.718 17.620 1.00 79.81 97 GLU A N 1
ATOM 725 C CA . GLU A 1 97 ? 4.052 9.540 17.945 1.00 79.81 97 GLU A CA 1
ATOM 726 C C . GLU A 1 97 ? 4.746 8.205 17.610 1.00 79.81 97 GLU A C 1
ATOM 728 O O . GLU A 1 97 ? 4.544 7.185 18.271 1.00 79.81 97 GLU A O 1
ATOM 733 N N . VAL A 1 98 ? 5.604 8.176 16.590 1.00 76.44 98 VAL A N 1
ATOM 734 C CA . VAL A 1 98 ? 6.377 6.973 16.220 1.00 76.44 98 VAL A CA 1
ATOM 735 C C . VAL A 1 98 ? 7.494 6.691 17.206 1.00 76.44 98 VAL A C 1
ATOM 737 O O . VAL A 1 98 ? 7.744 5.530 17.552 1.00 76.44 98 VAL A O 1
ATOM 740 N N . ARG A 1 99 ? 8.168 7.746 17.677 1.00 77.25 99 ARG A N 1
ATOM 741 C CA . ARG A 1 99 ? 9.244 7.633 18.671 1.00 77.25 99 ARG A CA 1
ATOM 742 C C . ARG A 1 99 ? 8.725 7.099 20.000 1.00 77.25 99 ARG A C 1
ATOM 744 O O . ARG A 1 99 ? 9.439 6.354 20.661 1.00 77.25 99 ARG A O 1
ATOM 751 N N . THR A 1 100 ? 7.488 7.430 20.356 1.00 80.75 100 THR A N 1
ATOM 752 C CA . THR A 1 100 ? 6.812 6.909 21.552 1.00 80.75 100 THR A CA 1
ATOM 753 C C . THR A 1 100 ? 6.126 5.558 21.319 1.00 80.75 100 THR A C 1
ATOM 755 O O . THR A 1 100 ? 5.646 4.951 22.270 1.00 80.75 100 THR A O 1
ATOM 758 N N . GLY A 1 101 ? 6.069 5.073 20.071 1.00 77.69 101 GLY A N 1
ATOM 759 C CA . GLY A 1 101 ? 5.378 3.836 19.687 1.00 77.69 101 GLY A CA 1
ATOM 760 C C . GLY A 1 101 ? 3.852 3.955 19.612 1.00 77.69 101 GLY A C 1
ATOM 761 O O . GLY A 1 101 ? 3.187 3.002 19.207 1.00 77.69 101 GLY A O 1
ATOM 762 N N . MET A 1 102 ? 3.294 5.121 19.940 1.00 82.94 102 MET A N 1
ATOM 763 C CA . MET A 1 102 ? 1.854 5.368 19.957 1.00 82.94 102 MET A CA 1
ATOM 764 C C . MET A 1 102 ? 1.226 5.246 18.564 1.00 82.94 102 MET A C 1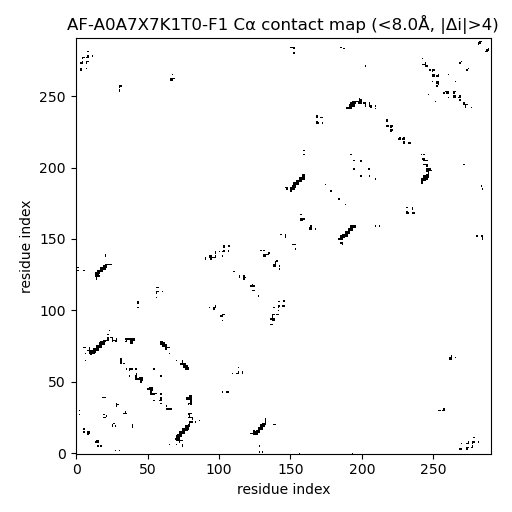
ATOM 766 O O . MET A 1 102 ? 0.127 4.703 18.445 1.00 82.94 102 MET A O 1
ATOM 770 N N . LEU A 1 103 ? 1.939 5.644 17.500 1.00 84.06 103 LEU A N 1
ATOM 771 C CA . LEU A 1 103 ? 1.422 5.524 16.132 1.00 84.06 103 LEU A CA 1
ATOM 772 C C . LEU A 1 103 ? 1.193 4.064 15.710 1.00 84.06 103 LEU A C 1
ATOM 774 O O . LEU A 1 103 ? 0.172 3.765 15.099 1.00 84.06 103 LEU A O 1
ATOM 778 N N . SER A 1 104 ? 2.097 3.139 16.051 1.00 84.19 104 SER A N 1
ATOM 779 C CA . SER A 1 104 ? 1.911 1.718 15.712 1.00 84.19 104 SER A CA 1
ATOM 780 C C . SER A 1 104 ? 0.697 1.131 16.433 1.00 84.19 104 SER A C 1
ATOM 782 O O . SER A 1 104 ? -0.118 0.470 15.797 1.00 84.19 104 SER A O 1
ATOM 784 N N . SER A 1 105 ? 0.522 1.432 17.726 1.00 86.88 105 SER A N 1
ATOM 785 C CA . SER A 1 105 ? -0.665 1.010 18.487 1.00 86.88 105 SER A CA 1
ATOM 786 C C . SER A 1 105 ? -1.950 1.638 17.944 1.00 86.88 105 SER A C 1
ATOM 788 O O . SER A 1 105 ? -3.002 1.007 17.923 1.00 86.88 105 SER A O 1
ATOM 790 N N . CYS A 1 106 ? -1.870 2.889 17.489 1.00 88.00 106 CYS A N 1
ATOM 791 C CA . CYS A 1 106 ? -2.973 3.609 16.870 1.00 88.00 106 CYS A CA 1
ATOM 792 C C . CYS A 1 106 ? -3.427 2.947 15.563 1.00 88.00 106 CYS A C 1
ATOM 794 O O . CYS A 1 106 ? -4.624 2.723 15.387 1.00 88.00 106 CYS A O 1
ATOM 796 N N . LEU A 1 107 ? -2.478 2.605 14.689 1.00 90.56 107 LEU A N 1
ATOM 797 C CA . LEU A 1 107 ? -2.745 1.882 13.447 1.00 90.56 107 LEU A CA 1
ATOM 798 C C . LEU A 1 107 ? -3.279 0.476 13.729 1.00 90.56 107 LEU A C 1
ATOM 800 O O . LEU A 1 107 ? -4.241 0.054 13.104 1.00 90.56 107 LEU A O 1
ATOM 804 N N . GLU A 1 108 ? -2.719 -0.235 14.706 1.00 91.69 108 GLU A N 1
ATOM 805 C CA . GLU A 1 108 ? -3.223 -1.552 15.103 1.00 91.69 108 GLU A CA 1
ATOM 806 C C . GLU A 1 108 ? -4.680 -1.491 15.580 1.00 91.69 108 GLU A C 1
ATOM 808 O O . GLU A 1 108 ? -5.503 -2.320 15.189 1.00 91.69 108 GLU A O 1
ATOM 813 N N . HIS A 1 109 ? -5.016 -0.475 16.378 1.00 91.62 109 HIS A N 1
ATOM 814 C CA . HIS A 1 109 ? -6.383 -0.246 16.827 1.00 91.62 109 HIS A CA 1
ATOM 815 C C . HIS A 1 109 ? -7.326 0.064 15.659 1.00 91.62 109 HIS A C 1
ATOM 817 O O . HIS A 1 109 ? -8.402 -0.526 15.591 1.00 91.62 109 HIS A O 1
ATOM 823 N N . LEU A 1 110 ? -6.889 0.896 14.703 1.00 92.94 110 LEU A N 1
ATOM 824 C CA . LEU A 1 110 ? -7.632 1.187 13.474 1.00 92.94 110 LEU A CA 1
ATOM 825 C C . LEU A 1 110 ? -7.977 -0.094 12.709 1.00 92.94 110 LEU A C 1
ATOM 827 O O . LEU A 1 110 ? -9.137 -0.307 12.363 1.00 92.94 110 LEU A O 1
ATOM 831 N N . LEU A 1 111 ? -6.982 -0.953 12.454 1.00 93.62 111 LEU A N 1
ATOM 832 C CA . LEU A 1 111 ? -7.196 -2.187 11.693 1.00 93.62 111 LEU A CA 1
ATOM 833 C C . LEU A 1 111 ? -8.148 -3.135 12.428 1.00 93.62 111 LEU A C 1
ATOM 835 O O . LEU A 1 111 ? -9.010 -3.755 11.808 1.00 93.62 111 LEU A O 1
ATOM 839 N N . HIS A 1 112 ? -8.029 -3.226 13.754 1.00 93.00 112 HIS A N 1
ATOM 840 C CA . HIS A 1 112 ? -8.915 -4.050 14.569 1.00 93.00 112 HIS A CA 1
ATOM 841 C C . HIS A 1 112 ? -10.361 -3.531 14.568 1.00 93.00 112 HIS A C 1
ATOM 843 O O . HIS A 1 112 ? -11.292 -4.312 14.380 1.00 93.00 112 HIS A O 1
ATOM 849 N N . GLU A 1 113 ? -10.571 -2.225 14.735 1.00 93.50 113 GLU A N 1
ATOM 850 C CA . GLU A 1 113 ? -11.902 -1.612 14.653 1.00 93.50 113 GLU A CA 1
ATOM 851 C C . GLU A 1 113 ? -12.511 -1.779 13.250 1.00 93.50 113 GLU A C 1
ATOM 853 O O . GLU A 1 113 ? -13.679 -2.155 13.128 1.00 93.50 113 GLU A O 1
ATOM 858 N N . ALA A 1 114 ? -11.717 -1.609 12.187 1.00 93.00 114 ALA A N 1
ATOM 859 C CA . ALA A 1 114 ? -12.149 -1.865 10.810 1.00 93.00 114 ALA A CA 1
ATOM 860 C C . ALA A 1 114 ? -12.545 -3.330 10.606 1.00 93.00 114 ALA A C 1
ATOM 862 O O . ALA A 1 114 ? -13.586 -3.627 10.018 1.00 93.00 114 ALA A O 1
ATOM 863 N N . GLN A 1 115 ? -11.765 -4.254 11.163 1.00 92.94 115 GLN A N 1
ATOM 864 C CA . GLN A 1 115 ? -12.067 -5.675 11.134 1.00 92.94 115 GLN A CA 1
ATOM 865 C C . GLN A 1 115 ? -13.373 -6.006 11.868 1.00 92.94 115 GLN A C 1
ATOM 867 O O . GLN A 1 115 ? -14.144 -6.838 11.383 1.00 92.94 115 GLN A O 1
ATOM 872 N N . GLN A 1 116 ? -13.636 -5.388 13.022 1.00 90.62 116 GLN A N 1
ATOM 873 C CA . GLN A 1 116 ? -14.877 -5.574 13.780 1.00 90.62 116 GLN A CA 1
ATOM 874 C C . GLN A 1 116 ? -16.092 -5.014 13.040 1.00 90.62 116 GLN A C 1
ATOM 876 O O . GLN A 1 116 ? -17.142 -5.658 13.004 1.00 90.62 116 GLN A O 1
ATOM 881 N N . GLN A 1 117 ? -15.947 -3.846 12.418 1.00 88.75 117 GLN A N 1
ATOM 882 C CA . GLN A 1 117 ? -17.006 -3.249 11.615 1.00 88.75 117 GLN A CA 1
ATOM 883 C C . GLN A 1 117 ? -17.308 -4.084 10.363 1.00 88.75 117 GLN A C 1
ATOM 885 O O . GLN A 1 117 ? -18.470 -4.290 10.031 1.00 88.75 117 GLN A O 1
ATOM 890 N N . ALA A 1 118 ? -16.295 -4.656 9.711 1.00 84.50 118 ALA A N 1
ATOM 891 C CA . ALA A 1 118 ? -16.528 -5.607 8.627 1.00 84.50 118 ALA A CA 1
ATOM 892 C C . ALA A 1 118 ? -17.326 -6.835 9.109 1.00 84.50 118 ALA A C 1
ATOM 894 O O . ALA A 1 118 ? -18.263 -7.261 8.423 1.00 84.50 118 ALA A O 1
ATOM 895 N N . HIS A 1 119 ? -17.016 -7.367 10.304 1.00 78.75 119 HIS A N 1
ATOM 896 C CA . HIS A 1 119 ? -17.721 -8.525 10.878 1.00 78.75 119 HIS A CA 1
ATOM 897 C C . HIS A 1 119 ? -19.193 -8.231 11.154 1.00 78.75 119 HIS A C 1
ATOM 899 O O . HIS A 1 119 ? -20.037 -9.091 10.899 1.00 78.75 119 HIS A O 1
ATOM 905 N N . SER A 1 120 ? -19.527 -7.029 11.635 1.00 73.25 120 SER A N 1
ATOM 906 C CA . SER A 1 120 ? -20.931 -6.641 11.828 1.00 73.25 120 SER A CA 1
ATOM 907 C C . SER A 1 120 ? -21.694 -6.541 10.501 1.00 73.25 120 SER A C 1
ATOM 909 O O . SER A 1 120 ? -22.903 -6.756 10.471 1.00 73.25 120 SER A O 1
ATOM 911 N N . MET A 1 121 ? -20.980 -6.332 9.392 1.00 68.12 121 MET A N 1
ATOM 912 C CA . MET A 1 121 ? -21.494 -6.383 8.019 1.00 68.12 121 MET A CA 1
ATOM 913 C C . MET A 1 121 ? -21.423 -7.792 7.392 1.00 68.12 121 MET A C 1
ATOM 915 O O . MET A 1 121 ? -21.513 -7.939 6.172 1.00 68.12 121 MET A O 1
ATOM 919 N N . SER A 1 122 ? -21.272 -8.844 8.212 1.00 68.19 122 SER A N 1
ATOM 920 C CA . SER A 1 122 ? -21.139 -10.251 7.786 1.00 68.19 122 SER A CA 1
ATOM 921 C C . SER A 1 122 ? -19.962 -10.509 6.836 1.00 68.19 122 SER A C 1
ATOM 923 O O . SER A 1 122 ? -20.035 -11.366 5.957 1.00 68.19 122 SER A O 1
ATOM 925 N N . SER A 1 123 ? -18.872 -9.758 6.994 1.00 73.75 123 SER A N 1
ATOM 926 C CA . SER A 1 123 ? -17.663 -9.883 6.178 1.00 73.75 123 SER A CA 1
ATOM 927 C C . SER A 1 123 ? -16.405 -9.857 7.037 1.00 73.75 123 SER A C 1
ATOM 929 O O . SER A 1 123 ? -16.405 -9.367 8.160 1.00 73.75 123 SER A O 1
ATOM 931 N N . ARG A 1 124 ? -15.301 -10.395 6.534 1.00 86.00 124 ARG A N 1
ATOM 932 C CA . ARG A 1 124 ? -13.997 -10.284 7.187 1.00 86.00 124 ARG A CA 1
ATOM 933 C C . ARG A 1 124 ? -12.981 -9.915 6.126 1.00 86.00 124 ARG A C 1
ATOM 935 O O . ARG A 1 124 ? -12.999 -10.512 5.061 1.00 86.00 124 ARG A O 1
ATOM 942 N N . PHE A 1 125 ? -12.110 -8.956 6.424 1.00 90.62 125 PHE A N 1
ATOM 943 C CA . PHE A 1 125 ? -10.925 -8.743 5.607 1.00 90.62 125 PHE A CA 1
ATOM 944 C C . PHE A 1 125 ? -9.968 -9.927 5.747 1.00 90.62 125 PHE A C 1
ATOM 946 O O . PHE A 1 125 ? -9.637 -10.351 6.857 1.00 90.62 125 PHE A O 1
ATOM 953 N N . ASP A 1 126 ? -9.547 -10.454 4.605 1.00 90.56 126 ASP A N 1
ATOM 954 C CA . ASP A 1 1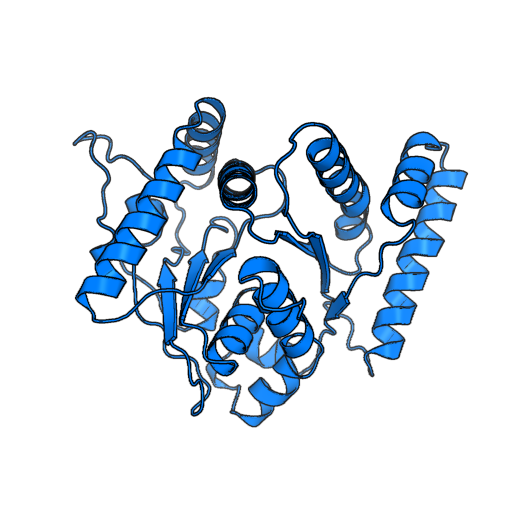26 ? -8.468 -11.429 4.505 1.00 90.56 126 ASP A CA 1
ATOM 955 C C . ASP A 1 126 ? -7.117 -10.713 4.574 1.00 90.56 126 ASP A C 1
ATOM 957 O O . ASP A 1 126 ? -6.172 -11.223 5.171 1.00 90.56 126 ASP A O 1
ATOM 961 N N . LEU A 1 127 ? -7.033 -9.514 3.984 1.00 92.00 127 LEU A N 1
ATOM 962 C CA . LEU A 1 127 ? -5.797 -8.749 3.856 1.00 92.00 127 LEU A CA 1
ATOM 963 C C . LEU A 1 127 ? -6.026 -7.254 4.095 1.00 92.00 127 LEU A C 1
ATOM 965 O O . LEU A 1 127 ? -7.005 -6.666 3.628 1.00 92.00 127 LEU A O 1
ATOM 969 N N . PHE A 1 128 ? -5.053 -6.628 4.755 1.00 93.56 128 PHE A N 1
ATOM 970 C CA . PHE A 1 128 ? -4.886 -5.179 4.779 1.00 93.56 128 PHE A CA 1
ATOM 971 C C . PHE A 1 128 ? -3.698 -4.802 3.894 1.00 93.56 128 PHE A C 1
ATOM 973 O O . PHE A 1 128 ? -2.612 -5.360 4.048 1.00 93.56 128 PHE A O 1
ATOM 980 N N . VAL A 1 129 ? -3.892 -3.848 2.985 1.00 92.88 129 VAL A N 1
ATOM 981 C CA . VAL A 1 129 ? -2.826 -3.305 2.131 1.00 92.88 129 VAL A CA 1
ATOM 982 C C . VAL A 1 129 ? -2.556 -1.871 2.566 1.00 92.88 129 VAL A C 1
ATOM 984 O O . VAL A 1 129 ? -3.420 -1.008 2.438 1.00 92.88 129 VAL A O 1
ATOM 987 N N . LEU A 1 130 ? -1.364 -1.631 3.109 1.00 92.25 130 LEU A N 1
ATOM 988 C CA . LEU A 1 130 ? -0.957 -0.330 3.638 1.00 92.25 130 LEU A CA 1
ATOM 989 C C . LEU A 1 130 ? -0.138 0.418 2.577 1.00 92.25 130 LEU A C 1
ATOM 991 O O . LEU A 1 130 ? 0.970 -0.008 2.254 1.00 92.25 130 LEU A O 1
ATOM 995 N N . ASP A 1 131 ? -0.669 1.516 2.042 1.00 90.44 131 ASP A N 1
ATOM 996 C CA . ASP A 1 131 ? 0.028 2.366 1.072 1.00 90.44 131 ASP A CA 1
ATOM 997 C C . ASP A 1 131 ? 0.865 3.401 1.817 1.00 90.44 131 ASP A C 1
ATOM 999 O O . ASP A 1 131 ? 0.312 4.296 2.443 1.00 90.44 131 ASP A O 1
ATOM 1003 N N . THR A 1 132 ? 2.187 3.255 1.840 1.00 85.31 132 THR A N 1
ATOM 1004 C CA . THR A 1 132 ? 3.062 4.099 2.670 1.00 85.31 132 THR A CA 1
ATOM 1005 C C . THR A 1 132 ? 3.941 5.013 1.823 1.00 85.31 132 THR A C 1
ATOM 1007 O O . THR A 1 132 ? 4.441 4.558 0.793 1.00 85.31 132 THR A O 1
ATOM 1010 N N . PRO A 1 133 ? 4.265 6.229 2.298 1.00 77.19 133 PRO A N 1
ATOM 1011 C CA . PRO A 1 133 ? 5.209 7.099 1.608 1.00 77.19 133 PRO A CA 1
ATOM 1012 C C . PRO A 1 133 ? 6.638 6.509 1.630 1.00 77.19 133 PRO A C 1
ATOM 1014 O O . PRO A 1 133 ? 6.942 5.652 2.477 1.00 77.19 133 PRO A O 1
ATOM 1017 N N . PRO A 1 134 ? 7.552 6.991 0.761 1.00 70.00 134 PRO A N 1
ATOM 1018 C CA . PRO A 1 134 ? 8.949 6.553 0.723 1.00 70.00 134 PRO A CA 1
ATOM 1019 C C . PRO A 1 134 ? 9.661 6.644 2.084 1.00 70.00 134 PRO A C 1
ATOM 1021 O O . PRO A 1 134 ? 9.345 7.484 2.931 1.00 70.00 134 PRO A O 1
ATOM 1024 N N . SER A 1 135 ? 10.639 5.760 2.304 1.00 59.97 135 SER A N 1
ATOM 1025 C CA . SER A 1 135 ? 11.304 5.545 3.594 1.00 59.97 135 SER A CA 1
ATOM 1026 C C . SER A 1 135 ? 11.943 6.819 4.161 1.00 59.97 135 SER A C 1
ATOM 1028 O O . SER A 1 135 ? 12.933 7.291 3.611 1.00 59.97 135 SER A O 1
ATOM 1030 N N . LEU A 1 136 ? 11.352 7.328 5.256 1.00 50.19 136 LEU A N 1
ATOM 1031 C CA . LEU A 1 136 ? 11.866 8.216 6.329 1.00 50.19 136 LEU A CA 1
ATOM 1032 C C . LEU A 1 136 ? 10.719 8.975 7.033 1.00 50.19 136 LEU A C 1
ATOM 1034 O O . LEU A 1 136 ? 10.936 9.624 8.057 1.00 50.19 136 LEU A O 1
ATOM 1038 N N . PHE A 1 137 ? 9.486 8.865 6.535 1.00 58.97 137 PHE A N 1
ATOM 1039 C CA . PHE A 1 137 ? 8.309 9.372 7.234 1.00 58.97 137 PHE A CA 1
ATOM 1040 C C . PHE A 1 137 ? 7.900 8.453 8.390 1.00 58.97 137 PHE A C 1
ATOM 1042 O O . PHE A 1 137 ? 7.980 7.226 8.303 1.00 58.97 137 PHE A O 1
ATOM 1049 N N . GLY A 1 138 ? 7.428 9.057 9.485 1.00 65.44 138 GLY A N 1
ATOM 1050 C CA . GLY A 1 138 ? 7.015 8.327 10.683 1.00 65.44 138 GLY A CA 1
ATOM 1051 C C . GLY A 1 138 ? 5.974 7.230 10.409 1.00 65.44 138 GLY A C 1
ATOM 1052 O O . GLY A 1 138 ? 6.059 6.146 10.984 1.00 65.44 138 GLY A O 1
ATOM 1053 N N . LEU A 1 139 ? 5.042 7.465 9.480 1.00 75.75 139 LEU A N 1
ATOM 1054 C CA . LEU A 1 139 ? 3.997 6.502 9.119 1.00 75.75 139 LEU A CA 1
ATOM 1055 C C . LEU A 1 139 ? 4.551 5.195 8.553 1.00 75.75 139 LEU A C 1
ATOM 1057 O O . LEU A 1 139 ? 4.133 4.132 9.002 1.00 75.75 139 LEU A O 1
ATOM 1061 N N . SER A 1 140 ? 5.529 5.252 7.646 1.00 78.62 140 SER A N 1
ATOM 1062 C CA . SER A 1 140 ? 6.130 4.050 7.054 1.00 78.62 140 SER A CA 1
ATOM 1063 C C . SER A 1 140 ? 6.846 3.208 8.113 1.00 78.62 140 SER A C 1
ATOM 1065 O O . SER A 1 140 ? 6.749 1.985 8.104 1.00 78.62 140 SER A O 1
ATOM 1067 N N . ALA A 1 141 ? 7.503 3.848 9.089 1.00 76.12 141 ALA A N 1
ATOM 1068 C CA . ALA A 1 141 ? 8.114 3.147 10.220 1.00 76.12 141 ALA A CA 1
ATOM 1069 C C . ALA A 1 141 ? 7.064 2.516 11.155 1.00 76.12 141 ALA A C 1
ATOM 1071 O O . ALA A 1 141 ? 7.240 1.388 11.619 1.00 76.12 141 ALA A O 1
ATOM 1072 N N . GLY A 1 142 ? 5.963 3.228 11.419 1.00 79.00 142 GLY A N 1
ATOM 1073 C CA . GLY A 1 142 ? 4.848 2.725 12.222 1.00 79.00 142 GLY A CA 1
ATOM 1074 C C . GLY A 1 142 ? 4.157 1.518 11.582 1.00 79.00 142 GLY A C 1
ATOM 1075 O O . GLY A 1 142 ? 3.923 0.521 12.268 1.00 79.00 142 GLY A O 1
ATOM 1076 N N . ALA A 1 143 ? 3.898 1.598 10.274 1.00 84.81 143 ALA A N 1
ATOM 1077 C CA . ALA A 1 143 ? 3.318 0.537 9.456 1.00 84.81 143 ALA A CA 1
ATOM 1078 C C . ALA A 1 143 ? 4.251 -0.674 9.342 1.00 84.81 143 ALA A C 1
ATOM 1080 O O . ALA A 1 143 ? 3.808 -1.801 9.538 1.00 84.81 143 ALA A O 1
ATOM 1081 N N . ARG A 1 144 ? 5.553 -0.457 9.116 1.00 80.69 144 ARG A N 1
ATOM 1082 C CA . ARG A 1 144 ? 6.550 -1.537 9.057 1.00 80.69 144 ARG A CA 1
ATOM 1083 C C . ARG A 1 144 ? 6.561 -2.377 10.333 1.00 80.69 144 ARG A C 1
ATOM 1085 O O . ARG A 1 144 ? 6.475 -3.596 10.247 1.00 80.69 144 ARG A O 1
ATOM 1092 N N . ARG A 1 145 ? 6.575 -1.738 11.510 1.00 79.25 145 ARG A N 1
ATOM 1093 C CA . ARG A 1 145 ? 6.493 -2.448 12.802 1.00 79.25 145 ARG A CA 1
ATOM 1094 C C . ARG A 1 145 ? 5.231 -3.299 12.922 1.00 79.25 145 ARG A C 1
ATOM 1096 O O . ARG A 1 145 ? 5.274 -4.370 13.516 1.00 79.25 145 ARG A O 1
ATOM 1103 N N . LEU A 1 146 ? 4.110 -2.814 12.388 1.00 84.25 146 LEU A N 1
ATOM 1104 C CA . LEU A 1 146 ? 2.846 -3.545 12.401 1.00 84.25 146 LEU A CA 1
ATOM 1105 C C . LEU A 1 146 ? 2.912 -4.775 11.488 1.00 84.25 146 LEU A C 1
ATOM 1107 O O . LEU A 1 146 ? 2.549 -5.865 11.916 1.00 84.25 146 LEU A O 1
ATOM 1111 N N . VAL A 1 147 ? 3.428 -4.610 10.269 1.00 83.38 147 VAL A N 1
ATOM 1112 C CA . VAL A 1 147 ? 3.628 -5.707 9.311 1.00 83.38 147 VAL A CA 1
ATOM 1113 C C . VAL A 1 147 ? 4.545 -6.781 9.898 1.00 83.38 147 VAL A C 1
ATOM 1115 O O . VAL A 1 147 ? 4.192 -7.955 9.876 1.00 83.38 147 VAL A O 1
ATOM 1118 N N . GLU A 1 148 ? 5.672 -6.385 10.495 1.00 78.06 148 GLU A N 1
ATOM 1119 C CA . GLU A 1 148 ? 6.616 -7.302 11.150 1.00 78.06 148 GLU A CA 1
ATOM 1120 C C . GLU A 1 148 ? 5.973 -8.041 12.334 1.00 78.06 148 GLU A C 1
ATOM 1122 O O . GLU A 1 148 ? 6.111 -9.256 12.456 1.00 78.06 148 GLU A O 1
ATOM 1127 N N . LYS A 1 149 ? 5.216 -7.336 13.185 1.00 81.81 149 LYS A N 1
ATOM 1128 C CA . LYS A 1 149 ? 4.527 -7.929 14.344 1.00 81.81 149 LYS A CA 1
ATOM 1129 C C . LYS A 1 149 ? 3.511 -9.005 13.947 1.00 81.81 149 LYS A C 1
ATOM 1131 O O . LYS A 1 149 ? 3.332 -9.966 14.691 1.00 81.81 149 LYS A O 1
ATOM 1136 N N . HIS A 1 150 ? 2.832 -8.822 12.815 1.00 81.50 150 HIS A N 1
ATOM 1137 C CA . HIS A 1 150 ? 1.749 -9.697 12.349 1.00 81.50 150 HIS A CA 1
ATOM 1138 C C . HIS A 1 150 ? 2.177 -10.670 11.243 1.00 81.50 150 HIS A C 1
ATOM 1140 O O . HIS A 1 150 ? 1.326 -11.363 10.694 1.00 81.50 150 HIS A O 1
ATOM 1146 N N . GLY A 1 151 ? 3.472 -10.739 10.917 1.00 77.25 151 GLY A N 1
ATOM 1147 C CA . GLY A 1 151 ? 3.995 -11.654 9.899 1.00 77.25 151 GLY A CA 1
ATOM 1148 C C . GLY A 1 151 ? 3.505 -11.358 8.476 1.00 77.25 151 GLY A C 1
ATOM 1149 O O . GLY A 1 151 ? 3.332 -12.283 7.686 1.00 77.25 151 GLY A O 1
ATOM 1150 N N . GLY A 1 152 ? 3.233 -10.088 8.159 1.00 79.75 152 GLY A N 1
ATOM 1151 C CA . GLY A 1 152 ? 2.783 -9.657 6.833 1.00 79.75 152 GLY A CA 1
ATOM 1152 C C . GLY A 1 152 ? 3.930 -9.435 5.840 1.00 79.75 152 GLY A C 1
ATOM 1153 O O . GLY A 1 152 ? 5.096 -9.374 6.207 1.00 79.75 152 GLY A O 1
ATOM 1154 N N . ALA A 1 153 ? 3.614 -9.240 4.560 1.00 80.38 153 ALA A N 1
ATOM 1155 C CA . ALA A 1 153 ? 4.618 -8.991 3.524 1.00 80.38 153 ALA A CA 1
ATOM 1156 C C . ALA A 1 153 ? 4.937 -7.494 3.337 1.00 80.38 153 ALA A C 1
ATOM 1158 O O . ALA A 1 153 ? 4.077 -6.632 3.523 1.00 80.38 153 ALA A O 1
ATOM 1159 N N . GLN A 1 154 ? 6.169 -7.186 2.915 1.00 79.56 154 GLN A N 1
ATOM 1160 C CA . GLN A 1 154 ? 6.603 -5.824 2.574 1.00 79.56 154 GLN A CA 1
ATOM 1161 C C . GLN A 1 154 ? 6.880 -5.730 1.070 1.00 79.56 154 GLN A C 1
ATOM 1163 O O . GLN A 1 154 ? 7.691 -6.486 0.535 1.00 79.56 154 GLN A O 1
ATOM 1168 N N . VAL A 1 155 ? 6.225 -4.790 0.384 1.00 79.19 155 VAL A N 1
ATOM 1169 C CA . VAL A 1 155 ? 6.422 -4.546 -1.052 1.00 79.19 155 VAL A CA 1
ATOM 1170 C C . VAL A 1 155 ? 7.107 -3.201 -1.246 1.00 79.19 155 VAL A C 1
ATOM 1172 O O . VAL A 1 155 ? 6.547 -2.157 -0.927 1.00 79.19 155 VAL A O 1
ATOM 1175 N N . PHE A 1 156 ? 8.312 -3.225 -1.800 1.00 77.06 156 PHE A N 1
ATOM 1176 C CA . PHE A 1 156 ? 9.078 -2.028 -2.116 1.00 77.06 156 PHE A CA 1
ATOM 1177 C C . PHE A 1 156 ? 8.925 -1.684 -3.582 1.00 77.06 156 PHE A C 1
ATOM 1179 O O . PHE A 1 156 ? 9.232 -2.501 -4.446 1.00 77.06 156 PHE A O 1
ATOM 1186 N N . VAL A 1 157 ? 8.466 -0.471 -3.856 1.00 78.06 157 VAL A N 1
ATOM 1187 C CA . VAL A 1 157 ? 8.286 0.036 -5.212 1.00 78.06 157 VAL A CA 1
ATOM 1188 C C . VAL A 1 157 ? 9.379 1.057 -5.499 1.00 78.06 157 VAL A C 1
ATOM 1190 O O . VAL A 1 157 ? 9.530 2.014 -4.745 1.00 78.06 157 VAL A O 1
ATOM 1193 N N . ALA A 1 158 ? 10.120 0.876 -6.590 1.00 73.25 158 ALA A N 1
ATOM 1194 C CA . ALA A 1 158 ? 11.103 1.855 -7.051 1.00 73.25 158 ALA A CA 1
ATOM 1195 C C . ALA A 1 158 ? 10.949 2.123 -8.547 1.00 73.25 158 ALA A C 1
ATOM 1197 O O . ALA A 1 158 ? 10.628 1.213 -9.312 1.00 73.25 158 ALA A O 1
ATOM 1198 N N . GLY A 1 159 ? 11.210 3.360 -8.964 1.00 70.38 159 GLY A N 1
ATOM 1199 C CA . GLY A 1 159 ? 11.372 3.696 -10.372 1.00 70.38 159 GLY A CA 1
ATOM 1200 C C . GLY A 1 159 ? 12.684 3.152 -10.957 1.00 70.38 159 GLY A C 1
ATOM 1201 O O . GLY A 1 159 ? 13.570 2.720 -10.220 1.00 70.38 159 GLY A O 1
ATOM 1202 N N . PRO A 1 160 ? 12.862 3.211 -12.286 1.00 63.34 160 PRO A N 1
ATOM 1203 C CA . PRO A 1 160 ? 14.101 2.851 -12.977 1.00 63.34 160 PRO A CA 1
ATOM 1204 C C . PRO A 1 160 ? 15.168 3.950 -12.874 1.00 63.34 160 PRO A C 1
ATOM 1206 O O . PRO A 1 160 ? 16.221 3.866 -13.509 1.00 63.34 160 PRO A O 1
ATOM 1209 N N . THR A 1 161 ? 14.894 5.018 -12.122 1.00 62.69 161 THR A N 1
ATOM 1210 C CA . THR A 1 161 ? 15.795 6.156 -12.004 1.00 62.69 161 THR A CA 1
ATOM 1211 C C . THR A 1 161 ? 16.950 5.843 -11.061 1.00 62.69 161 THR A C 1
ATOM 1213 O O . THR A 1 161 ? 16.855 5.032 -10.141 1.00 62.69 161 THR A O 1
ATOM 1216 N N . VAL A 1 162 ? 18.067 6.539 -11.270 1.00 57.12 162 VAL A N 1
ATOM 1217 C CA . VAL A 1 162 ? 19.247 6.445 -10.398 1.00 57.12 162 VAL A CA 1
ATOM 1218 C C . VAL A 1 162 ? 18.898 6.767 -8.953 1.00 57.12 162 VAL A C 1
ATOM 1220 O O . VAL A 1 162 ? 19.383 6.111 -8.038 1.00 57.12 162 VAL A O 1
ATOM 1223 N N . GLN A 1 163 ? 18.064 7.787 -8.764 1.00 64.62 163 GLN A N 1
ATOM 1224 C CA . GLN A 1 163 ? 17.687 8.286 -7.454 1.00 64.62 163 GLN A CA 1
ATOM 1225 C C . GLN A 1 163 ? 16.819 7.278 -6.702 1.00 64.62 163 GLN A C 1
ATOM 1227 O O . GLN A 1 163 ? 17.089 7.022 -5.532 1.00 64.62 163 GLN A O 1
ATOM 1232 N N . ASP A 1 164 ? 15.837 6.671 -7.370 1.00 65.56 164 ASP A N 1
ATOM 1233 C CA . ASP A 1 164 ? 14.958 5.676 -6.747 1.00 65.56 164 ASP A CA 1
ATOM 1234 C C . ASP A 1 164 ? 15.717 4.389 -6.424 1.00 65.56 164 ASP A C 1
ATOM 1236 O O . ASP A 1 164 ? 15.503 3.768 -5.383 1.00 65.56 164 ASP A O 1
ATOM 1240 N N . LEU A 1 165 ? 16.657 4.008 -7.290 1.00 63.38 165 LEU A N 1
ATOM 1241 C CA . LEU A 1 165 ? 17.420 2.780 -7.118 1.00 63.38 165 LEU A CA 1
ATOM 1242 C C . LEU A 1 165 ? 18.559 2.913 -6.105 1.00 63.38 165 LEU A C 1
ATOM 1244 O O . LEU A 1 165 ? 18.927 1.915 -5.490 1.00 63.38 165 LEU A O 1
ATOM 1248 N N . ALA A 1 166 ? 19.078 4.119 -5.858 1.00 60.41 166 ALA A N 1
ATOM 1249 C CA . ALA A 1 166 ? 20.158 4.355 -4.896 1.00 60.41 166 ALA A CA 1
ATOM 1250 C C . ALA A 1 166 ? 19.840 3.851 -3.472 1.00 60.41 166 ALA A C 1
ATOM 1252 O O . ALA A 1 166 ? 20.745 3.404 -2.768 1.00 60.41 166 ALA A O 1
ATOM 1253 N N . TRP A 1 167 ? 18.567 3.879 -3.067 1.00 62.12 167 TRP A N 1
ATOM 1254 C CA . TRP A 1 167 ? 18.120 3.521 -1.712 1.00 62.12 167 TRP A CA 1
ATOM 1255 C C . TRP A 1 167 ? 17.831 2.029 -1.518 1.00 62.12 167 TRP A C 1
ATOM 1257 O O . TRP A 1 167 ? 17.785 1.534 -0.391 1.00 62.12 167 TRP A O 1
ATOM 1267 N N . VAL A 1 168 ? 17.684 1.283 -2.612 1.00 65.38 168 VAL A N 1
ATOM 1268 C CA . VAL A 1 168 ? 17.254 -0.123 -2.609 1.00 65.38 168 VAL A CA 1
ATOM 1269 C C . VAL A 1 168 ? 18.131 -1.034 -1.742 1.00 65.38 168 VAL A C 1
ATOM 1271 O O . VAL A 1 168 ? 17.576 -1.833 -0.989 1.00 65.38 168 VAL A O 1
ATOM 1274 N N . PRO A 1 169 ? 19.472 -0.954 -1.759 1.00 61.06 169 PRO A N 1
ATOM 1275 C CA . PRO A 1 169 ? 20.299 -1.859 -0.960 1.00 61.06 169 PRO A CA 1
ATOM 1276 C C . PRO A 1 169 ? 20.240 -1.561 0.522 1.00 61.06 169 PRO A C 1
ATOM 1278 O O . PRO A 1 169 ? 20.279 -2.495 1.310 1.00 61.06 169 PRO A O 1
ATOM 1281 N N . GLU A 1 170 ? 20.173 -0.289 0.912 1.00 61.56 170 GLU A N 1
ATOM 1282 C CA . GLU A 1 170 ? 20.045 0.086 2.321 1.00 61.56 170 GLU A CA 1
ATOM 1283 C C . GLU A 1 170 ? 18.720 -0.441 2.870 1.00 61.56 170 GLU A C 1
ATOM 1285 O O . GLU A 1 170 ? 18.684 -1.045 3.942 1.00 61.56 170 GLU A O 1
ATOM 1290 N N . MET A 1 171 ? 17.655 -0.341 2.072 1.00 62.75 171 MET A N 1
ATOM 1291 C CA . MET A 1 171 ? 16.360 -0.927 2.396 1.00 62.75 171 MET A CA 1
ATOM 1292 C C . MET A 1 171 ? 16.448 -2.455 2.498 1.00 62.75 171 MET A C 1
ATOM 1294 O O . MET A 1 171 ? 16.074 -3.007 3.529 1.00 62.75 171 MET A O 1
ATOM 1298 N N . VAL A 1 172 ? 17.028 -3.141 1.508 1.00 62.16 172 VAL A N 1
ATOM 1299 C CA . VAL A 1 172 ? 17.179 -4.609 1.514 1.00 62.16 172 VAL A CA 1
ATOM 1300 C C . VAL A 1 172 ? 18.064 -5.105 2.666 1.00 62.16 172 VAL A C 1
ATOM 1302 O O . VAL A 1 172 ? 17.765 -6.133 3.274 1.00 62.16 172 VAL A O 1
ATOM 1305 N N . LEU A 1 173 ? 19.138 -4.394 3.010 1.00 60.22 173 LEU A N 1
ATOM 1306 C CA . LEU A 1 173 ? 20.000 -4.743 4.143 1.00 60.22 173 LEU A CA 1
ATOM 1307 C C . LEU A 1 173 ? 19.292 -4.520 5.476 1.00 60.22 173 LEU A C 1
ATOM 1309 O O . LEU A 1 173 ? 19.372 -5.393 6.336 1.00 60.22 173 LEU A O 1
ATOM 1313 N N . SER A 1 174 ? 18.528 -3.432 5.613 1.00 59.31 174 SER A N 1
ATOM 1314 C CA . SER A 1 174 ? 17.714 -3.185 6.810 1.00 59.31 174 SER A CA 1
ATOM 1315 C C . SER A 1 174 ? 16.659 -4.270 7.055 1.00 59.31 174 SER A C 1
ATOM 1317 O O . SER A 1 174 ? 16.217 -4.450 8.185 1.00 59.31 174 SER A O 1
ATOM 1319 N N . LEU A 1 175 ? 16.232 -4.986 6.010 1.00 55.91 175 LEU A N 1
ATOM 1320 C CA . LEU A 1 175 ? 15.316 -6.125 6.127 1.00 55.91 175 LEU A CA 1
ATOM 1321 C C . LEU A 1 175 ? 16.069 -7.366 6.609 1.00 55.91 175 LEU A C 1
ATOM 1323 O O . LEU A 1 175 ? 15.687 -7.987 7.596 1.00 55.91 175 LEU A O 1
ATOM 1327 N N . ARG A 1 176 ? 17.207 -7.666 5.972 1.00 57.53 176 ARG A N 1
ATOM 1328 C CA . ARG A 1 176 ? 18.034 -8.836 6.305 1.00 57.53 176 ARG A CA 1
ATOM 1329 C C . ARG A 1 176 ? 18.641 -8.775 7.704 1.00 57.53 176 ARG A C 1
ATOM 1331 O O . ARG A 1 176 ? 18.851 -9.814 8.317 1.00 57.53 176 ARG A O 1
ATOM 1338 N N . GLU A 1 177 ? 18.973 -7.588 8.202 1.00 53.94 177 GLU A N 1
ATOM 1339 C CA . GLU A 1 177 ? 19.516 -7.427 9.555 1.00 53.94 177 GLU A CA 1
ATOM 1340 C C . GLU A 1 177 ? 18.458 -7.669 10.639 1.00 53.94 177 GLU A C 1
ATOM 1342 O O . GLU A 1 177 ? 18.809 -8.096 11.736 1.00 53.94 177 GLU A O 1
ATOM 1347 N N . HIS A 1 178 ? 17.173 -7.455 10.340 1.00 48.22 178 HIS A N 1
ATOM 1348 C CA . HIS A 1 178 ? 16.078 -7.685 11.286 1.00 48.22 178 HIS A CA 1
ATOM 1349 C C . HIS A 1 178 ? 15.594 -9.143 11.302 1.00 48.22 178 HIS A C 1
ATOM 1351 O O . HIS A 1 178 ? 15.272 -9.639 12.384 1.00 48.22 178 HIS A O 1
ATOM 1357 N N . ASP A 1 179 ? 15.686 -9.862 10.175 1.00 43.41 179 ASP A N 1
ATOM 1358 C CA . ASP A 1 179 ? 15.458 -11.320 10.091 1.00 43.41 179 ASP A CA 1
ATOM 1359 C C . ASP A 1 179 ? 16.414 -12.141 10.983 1.00 43.41 179 ASP A C 1
ATOM 1361 O O . ASP A 1 179 ? 16.103 -13.261 11.382 1.00 43.41 179 ASP A O 1
ATOM 1365 N N . VAL A 1 180 ? 17.600 -11.608 11.304 1.00 37.75 180 VAL A N 1
ATOM 1366 C CA . VAL A 1 180 ? 18.614 -12.313 12.114 1.00 37.75 180 VAL A CA 1
ATOM 1367 C C . VAL A 1 180 ? 18.398 -12.103 13.617 1.00 37.75 180 VAL A C 1
ATOM 1369 O O . VAL A 1 180 ? 18.794 -12.945 14.422 1.00 37.75 180 VAL A O 1
ATOM 1372 N N . THR A 1 181 ? 17.782 -10.990 14.021 1.00 36.91 181 THR A N 1
ATOM 1373 C CA . THR A 1 181 ? 17.654 -10.610 15.439 1.00 36.91 181 THR A CA 1
ATOM 1374 C C . THR A 1 181 ? 16.327 -10.994 16.077 1.00 36.91 181 THR A C 1
ATOM 1376 O O . THR A 1 181 ? 16.270 -11.161 17.295 1.00 36.91 181 THR A O 1
ATOM 1379 N N . ALA A 1 182 ? 15.267 -11.149 15.289 1.00 37.69 182 ALA A N 1
ATOM 1380 C CA . ALA A 1 182 ? 13.964 -11.548 15.785 1.00 37.69 182 ALA A CA 1
ATOM 1381 C C . ALA A 1 182 ? 13.665 -12.947 15.248 1.00 37.69 182 ALA A C 1
ATOM 1383 O O . ALA A 1 182 ? 13.485 -13.118 14.053 1.00 37.69 182 ALA A O 1
ATOM 1384 N N . GLY A 1 183 ? 13.574 -13.961 16.113 1.00 35.84 183 GLY A N 1
ATOM 1385 C CA . GLY A 1 183 ? 13.090 -15.303 15.744 1.00 35.84 183 GLY A CA 1
ATOM 1386 C C . GLY A 1 183 ? 11.623 -15.338 15.273 1.00 35.84 183 GLY A C 1
ATOM 1387 O O . GLY A 1 183 ? 10.965 -16.366 15.400 1.00 35.84 183 GLY A O 1
ATOM 1388 N N . SER A 1 184 ? 11.092 -14.212 14.796 1.00 39.72 184 SER A N 1
ATOM 1389 C CA . SER A 1 184 ? 9.813 -14.051 14.128 1.00 39.72 184 SER A CA 1
ATOM 1390 C C . SER A 1 184 ? 10.006 -14.320 12.643 1.00 39.72 184 SER A C 1
ATOM 1392 O O . SER A 1 184 ? 10.760 -13.624 11.965 1.00 39.72 184 SER A O 1
ATOM 1394 N N . ALA A 1 185 ? 9.304 -15.322 12.134 1.00 42.94 185 ALA A N 1
ATOM 1395 C CA . ALA A 1 185 ? 9.130 -15.462 10.705 1.00 42.94 185 ALA A CA 1
ATOM 1396 C C . ALA A 1 185 ? 8.470 -14.198 10.109 1.00 42.94 185 ALA A C 1
ATOM 1398 O O . ALA A 1 185 ? 7.649 -13.549 10.751 1.00 42.94 185 ALA A O 1
ATOM 1399 N N . SER A 1 186 ? 8.787 -13.960 8.839 1.00 49.62 186 SER A N 1
ATOM 1400 C CA . SER A 1 186 ? 7.806 -13.599 7.810 1.00 49.62 186 SER A CA 1
ATOM 1401 C C . SER A 1 186 ? 7.477 -12.129 7.552 1.00 49.62 186 SER A C 1
ATOM 1403 O O . SER A 1 186 ? 6.329 -11.816 7.264 1.00 49.62 186 SER A O 1
ATOM 1405 N N . ALA A 1 187 ? 8.469 -11.238 7.470 1.00 53.53 187 ALA A N 1
ATOM 1406 C CA . ALA A 1 187 ? 8.332 -10.105 6.549 1.00 53.53 187 ALA A CA 1
ATOM 1407 C C . ALA A 1 187 ? 8.870 -10.500 5.172 1.00 53.53 187 ALA A C 1
ATOM 1409 O O . ALA A 1 187 ? 10.061 -10.366 4.920 1.00 53.53 187 ALA A O 1
ATOM 1410 N N . ILE A 1 188 ? 8.021 -11.022 4.281 1.00 55.34 188 ILE A N 1
ATOM 1411 C CA . ILE A 1 188 ? 8.477 -11.460 2.952 1.00 55.34 188 ILE A CA 1
ATOM 1412 C C . ILE A 1 188 ? 8.693 -10.223 2.070 1.00 55.34 188 ILE A C 1
ATOM 1414 O O . ILE A 1 188 ? 7.723 -9.517 1.774 1.00 55.34 188 ILE A O 1
ATOM 1418 N N . PRO A 1 189 ? 9.940 -9.923 1.657 1.00 59.69 189 PRO A N 1
ATOM 1419 C CA . PRO A 1 189 ? 10.216 -8.735 0.877 1.00 59.69 189 PRO A CA 1
ATOM 1420 C C . PRO A 1 189 ? 9.983 -9.024 -0.606 1.00 59.69 189 PRO A C 1
ATOM 1422 O O . PRO A 1 189 ? 10.651 -9.864 -1.214 1.00 59.69 189 PRO A O 1
ATOM 1425 N N . ALA A 1 190 ? 9.063 -8.287 -1.216 1.00 65.06 190 ALA A N 1
ATOM 1426 C CA . ALA A 1 190 ? 8.949 -8.187 -2.662 1.00 65.06 190 ALA A CA 1
ATOM 1427 C C . ALA A 1 190 ? 9.489 -6.830 -3.111 1.00 65.06 190 ALA A C 1
ATOM 1429 O O . ALA A 1 190 ? 9.230 -5.806 -2.487 1.00 65.06 190 ALA A O 1
ATOM 1430 N N . PHE A 1 191 ? 10.227 -6.814 -4.215 1.00 67.12 191 PHE A N 1
ATOM 1431 C CA . PHE A 1 191 ? 10.613 -5.573 -4.872 1.00 67.12 191 PHE A CA 1
ATOM 1432 C C . PHE A 1 191 ? 9.944 -5.502 -6.226 1.00 67.12 191 PHE A C 1
ATOM 1434 O O . PHE A 1 191 ? 10.003 -6.463 -6.998 1.00 67.12 191 PHE A O 1
ATOM 1441 N N . VAL A 1 192 ? 9.332 -4.359 -6.485 1.00 70.81 192 VAL A N 1
ATOM 1442 C CA . VAL A 1 192 ? 8.663 -4.021 -7.723 1.00 70.81 192 VAL A CA 1
ATOM 1443 C C . VAL A 1 192 ? 9.409 -2.864 -8.360 1.00 70.81 192 VAL A C 1
ATOM 1445 O O . VAL A 1 192 ? 9.423 -1.751 -7.835 1.00 70.81 192 VAL A O 1
ATOM 1448 N N . LEU A 1 193 ? 10.009 -3.124 -9.516 1.00 67.69 193 LEU A N 1
ATOM 1449 C CA . LEU A 1 193 ? 10.495 -2.054 -10.373 1.00 67.69 193 LEU A CA 1
ATOM 1450 C C . LEU A 1 193 ? 9.308 -1.512 -11.176 1.00 67.69 193 LEU A C 1
ATOM 1452 O O . LEU A 1 193 ? 8.785 -2.207 -12.044 1.00 67.69 193 LEU A O 1
ATOM 1456 N N . ASN A 1 194 ? 8.878 -0.294 -10.859 1.00 70.69 194 ASN A N 1
ATOM 1457 C CA . ASN A 1 194 ? 7.876 0.461 -11.602 1.00 70.69 194 ASN A CA 1
ATOM 1458 C C . ASN A 1 194 ? 8.564 1.191 -12.751 1.00 70.69 194 ASN A C 1
ATOM 1460 O O . ASN A 1 194 ? 9.116 2.260 -12.522 1.00 70.69 194 ASN A O 1
ATOM 1464 N N . ALA A 1 195 ? 8.547 0.652 -13.969 1.00 58.78 195 ALA A N 1
ATOM 1465 C CA . ALA A 1 195 ? 9.362 1.162 -15.078 1.00 58.78 195 ALA A CA 1
ATOM 1466 C C . ALA A 1 195 ? 8.934 2.532 -15.663 1.00 58.78 195 ALA A C 1
ATOM 1468 O O . ALA A 1 195 ? 9.343 2.875 -16.768 1.00 58.78 195 ALA A O 1
ATOM 1469 N N . TYR A 1 196 ? 8.150 3.341 -14.948 1.00 59.31 196 TYR A N 1
ATOM 1470 C CA . TYR A 1 196 ? 7.724 4.670 -15.390 1.00 59.31 196 TYR A CA 1
ATOM 1471 C C . TYR A 1 196 ? 8.910 5.603 -15.724 1.00 59.31 196 TYR A C 1
ATOM 1473 O O . TYR A 1 196 ? 9.859 5.673 -14.938 1.00 59.31 196 TYR A O 1
ATOM 1481 N N . PRO A 1 197 ? 8.861 6.384 -16.825 1.00 54.41 197 PRO A N 1
ATOM 1482 C CA . PRO A 1 197 ? 7.847 6.412 -17.888 1.00 54.41 197 PRO A CA 1
ATOM 1483 C C . PRO A 1 197 ? 8.209 5.538 -19.103 1.00 54.41 197 PRO A C 1
ATOM 1485 O O . PRO A 1 197 ? 7.671 5.751 -20.187 1.00 54.41 197 PRO A O 1
ATOM 1488 N N . TYR A 1 198 ? 9.160 4.611 -18.977 1.00 58.34 198 TYR A N 1
ATOM 1489 C CA . TYR A 1 198 ? 9.602 3.801 -20.106 1.00 58.34 198 TYR A CA 1
ATOM 1490 C C . TYR A 1 198 ? 8.510 2.799 -20.493 1.00 58.34 198 TYR A C 1
ATOM 1492 O O . TYR A 1 198 ? 8.209 1.876 -19.737 1.00 58.34 198 TYR A O 1
ATOM 1500 N N . GLU A 1 199 ? 7.939 2.970 -21.687 1.00 58.25 199 GLU A N 1
ATOM 1501 C CA . GLU A 1 199 ? 7.140 1.927 -22.329 1.00 58.25 199 GLU A CA 1
ATOM 1502 C C . GLU A 1 199 ? 8.074 0.763 -22.665 1.00 58.25 199 GLU A C 1
ATOM 1504 O O . GLU A 1 199 ? 8.996 0.888 -23.477 1.00 58.25 199 GLU A O 1
ATOM 1509 N N . LEU A 1 200 ? 7.875 -0.363 -21.983 1.00 57.97 200 LEU A N 1
ATOM 1510 C CA . LEU A 1 200 ? 8.657 -1.571 -22.203 1.00 57.97 200 LEU A CA 1
ATOM 1511 C C . LEU A 1 200 ? 7.820 -2.554 -23.023 1.00 57.97 200 LEU A C 1
ATOM 1513 O O . LEU A 1 200 ? 6.707 -2.873 -22.611 1.00 57.97 200 LEU A O 1
ATOM 1517 N N . PRO A 1 201 ? 8.327 -3.037 -24.172 1.00 50.72 201 PRO A N 1
ATOM 1518 C CA . PRO A 1 201 ? 7.525 -3.810 -25.120 1.00 50.72 201 PRO A CA 1
ATOM 1519 C C . PRO A 1 201 ? 7.129 -5.195 -24.591 1.00 50.72 201 PRO A C 1
ATOM 1521 O O . PRO A 1 201 ? 6.173 -5.785 -25.083 1.00 50.72 201 PRO A O 1
ATOM 1524 N N . ASP A 1 202 ? 7.860 -5.723 -23.605 1.00 56.25 202 ASP A N 1
ATOM 1525 C CA . ASP A 1 202 ? 7.571 -6.996 -22.951 1.00 56.25 202 ASP A CA 1
ATOM 1526 C C . ASP A 1 202 ? 8.251 -7.108 -21.571 1.00 56.25 202 ASP A C 1
ATOM 1528 O O . ASP A 1 202 ? 9.167 -6.353 -21.222 1.00 56.25 202 ASP A O 1
ATOM 1532 N N . GLN A 1 203 ? 7.819 -8.104 -20.787 1.00 55.00 203 GLN A N 1
ATOM 1533 C CA . GLN A 1 203 ? 8.380 -8.418 -19.468 1.00 55.00 203 GLN A CA 1
ATOM 1534 C C . GLN A 1 203 ? 9.885 -8.728 -19.528 1.00 55.00 203 GLN A C 1
ATOM 1536 O O . GLN A 1 203 ? 10.630 -8.376 -18.619 1.00 55.00 203 GLN A O 1
ATOM 1541 N N . ARG A 1 204 ? 10.356 -9.350 -20.615 1.00 55.56 204 ARG A N 1
ATOM 1542 C CA . ARG A 1 204 ? 11.762 -9.744 -20.781 1.00 55.56 204 ARG A CA 1
ATOM 1543 C C . ARG A 1 204 ? 12.680 -8.525 -20.893 1.00 55.56 204 ARG A C 1
ATOM 1545 O O . ARG A 1 204 ? 13.776 -8.533 -20.341 1.00 55.56 204 ARG A O 1
ATOM 1552 N N . SER A 1 205 ? 12.240 -7.484 -21.586 1.00 55.06 205 SER A N 1
ATOM 1553 C CA . SER A 1 205 ? 12.936 -6.202 -21.713 1.00 55.06 205 SER A CA 1
ATOM 1554 C C . SER A 1 205 ? 13.000 -5.484 -20.367 1.00 55.06 205 SER A C 1
ATOM 1556 O O . SER A 1 205 ? 14.027 -4.909 -20.011 1.00 55.06 205 SER A O 1
ATOM 1558 N N . ALA A 1 206 ? 11.929 -5.593 -19.584 1.00 54.22 206 ALA A N 1
ATOM 1559 C CA . ALA A 1 206 ? 11.849 -5.085 -18.222 1.00 54.22 206 ALA A CA 1
ATOM 1560 C C . ALA A 1 206 ? 12.821 -5.793 -17.272 1.00 54.22 206 ALA A C 1
ATOM 1562 O O . ALA A 1 206 ? 13.589 -5.130 -16.572 1.00 54.22 206 ALA A O 1
ATOM 1563 N N . ASP A 1 207 ? 12.868 -7.121 -17.327 1.00 55.59 207 ASP A N 1
ATOM 1564 C CA . ASP A 1 207 ? 13.806 -7.934 -16.554 1.00 55.59 207 ASP A CA 1
ATOM 1565 C C . ASP A 1 207 ? 15.265 -7.652 -16.960 1.00 55.59 207 ASP A C 1
ATOM 1567 O O . ASP A 1 207 ? 16.134 -7.541 -16.097 1.00 55.59 207 ASP A O 1
ATOM 1571 N N . LEU A 1 208 ? 15.546 -7.461 -18.256 1.00 55.25 208 LEU A N 1
ATOM 1572 C CA . LEU A 1 208 ? 16.878 -7.097 -18.757 1.00 55.25 208 LEU A CA 1
ATOM 1573 C C . LEU A 1 208 ? 17.321 -5.708 -18.288 1.00 55.25 208 LEU A C 1
ATOM 1575 O O . LEU A 1 208 ? 18.475 -5.541 -17.899 1.00 55.25 208 LEU A O 1
ATOM 1579 N N . ILE A 1 209 ? 16.423 -4.721 -18.289 1.00 56.19 209 ILE A N 1
ATOM 1580 C CA . ILE A 1 209 ? 16.708 -3.378 -17.769 1.00 56.19 209 ILE A CA 1
ATOM 1581 C C . ILE A 1 209 ? 16.944 -3.435 -16.263 1.00 56.19 209 ILE A C 1
ATOM 1583 O O . ILE A 1 209 ? 17.909 -2.842 -15.785 1.00 56.19 209 ILE A O 1
ATOM 1587 N N . ALA A 1 210 ? 16.132 -4.187 -15.519 1.00 55.12 210 ALA A N 1
ATOM 1588 C CA . ALA A 1 210 ? 16.369 -4.408 -14.101 1.00 55.12 210 ALA A CA 1
ATOM 1589 C C . ALA A 1 210 ? 17.749 -5.044 -13.877 1.00 55.12 210 ALA A C 1
ATOM 1591 O O . ALA A 1 210 ? 18.564 -4.486 -13.147 1.00 55.12 210 ALA A O 1
ATOM 1592 N N . GLU A 1 211 ? 18.074 -6.146 -14.558 1.00 57.78 211 GLU A N 1
ATOM 1593 C CA . GLU A 1 211 ? 19.386 -6.794 -14.454 1.00 57.78 211 GLU A CA 1
ATOM 1594 C C . GLU A 1 211 ? 20.540 -5.855 -14.839 1.00 57.78 211 GLU A C 1
ATOM 1596 O O . GLU A 1 211 ? 21.582 -5.855 -14.178 1.00 57.78 211 GLU A O 1
ATOM 1601 N N . GLN A 1 212 ? 20.371 -5.030 -15.872 1.00 57.06 212 GLN A N 1
ATOM 1602 C CA . GLN A 1 212 ? 21.404 -4.114 -16.339 1.00 57.06 212 GLN A CA 1
ATOM 1603 C C . GLN A 1 212 ? 21.599 -2.928 -15.396 1.00 57.06 212 GLN A C 1
ATOM 1605 O O . GLN A 1 212 ? 22.743 -2.578 -15.110 1.00 57.06 212 GLN A O 1
ATOM 1610 N N . ILE A 1 213 ? 20.532 -2.350 -14.841 1.00 57.34 213 ILE A N 1
ATOM 1611 C CA . ILE A 1 213 ? 20.666 -1.288 -13.842 1.00 57.34 213 ILE A CA 1
ATOM 1612 C C . ILE A 1 213 ? 21.326 -1.834 -12.567 1.00 57.34 213 ILE A C 1
ATOM 1614 O O . ILE A 1 213 ? 22.229 -1.195 -12.022 1.00 57.34 213 ILE A O 1
ATOM 1618 N N . LEU A 1 214 ? 20.944 -3.042 -12.138 1.00 54.66 214 LEU A N 1
ATOM 1619 C CA . LEU A 1 214 ? 21.553 -3.716 -10.989 1.00 54.66 214 LEU A CA 1
ATOM 1620 C C . LEU A 1 214 ? 23.053 -3.993 -11.206 1.00 54.66 214 LEU A C 1
ATOM 1622 O O . LEU A 1 214 ? 23.838 -3.865 -10.266 1.00 54.66 214 LEU A O 1
ATOM 1626 N N . ARG A 1 215 ? 23.474 -4.331 -12.435 1.00 55.97 215 ARG A N 1
ATOM 1627 C CA . ARG A 1 215 ? 24.889 -4.556 -12.792 1.00 55.97 215 ARG A CA 1
ATOM 1628 C C . ARG A 1 215 ? 25.684 -3.254 -12.928 1.00 55.97 215 ARG A C 1
ATOM 1630 O O . ARG A 1 215 ? 26.710 -3.104 -12.272 1.00 55.97 215 ARG A O 1
ATOM 1637 N N . CYS A 1 216 ? 25.209 -2.299 -13.729 1.00 52.91 216 CYS A N 1
ATOM 1638 C CA . CYS A 1 216 ? 25.936 -1.061 -14.031 1.00 52.91 216 CYS A CA 1
ATOM 1639 C C . CYS A 1 216 ? 26.164 -0.183 -12.792 1.00 52.91 216 CYS A C 1
ATOM 1641 O O . CYS A 1 216 ? 27.204 0.464 -12.680 1.00 52.91 216 CYS A O 1
ATOM 1643 N N . ARG A 1 217 ? 25.231 -0.179 -11.832 1.00 57.59 217 ARG A N 1
ATOM 1644 C CA . ARG A 1 217 ? 25.391 0.599 -10.594 1.00 57.59 217 ARG A CA 1
ATOM 1645 C C . ARG A 1 217 ? 26.389 -0.041 -9.635 1.00 57.59 217 ARG A C 1
ATOM 1647 O O . ARG A 1 217 ? 27.138 0.685 -8.989 1.00 57.59 217 ARG A O 1
ATOM 1654 N N . GLY A 1 218 ? 26.472 -1.374 -9.595 1.00 51.62 218 GLY A N 1
ATOM 1655 C CA . GLY A 1 218 ? 27.536 -2.076 -8.872 1.00 51.62 218 GLY A CA 1
ATOM 1656 C C . GLY A 1 218 ? 28.927 -1.595 -9.299 1.00 51.62 218 GLY A C 1
ATOM 1657 O O . GLY A 1 218 ? 29.748 -1.258 -8.447 1.00 51.62 218 GLY A O 1
ATOM 1658 N N . ASP A 1 219 ? 29.150 -1.463 -10.607 1.00 50.22 219 ASP A N 1
ATOM 1659 C CA . ASP A 1 219 ? 30.435 -1.041 -11.176 1.00 50.22 219 ASP A CA 1
ATOM 1660 C C . ASP A 1 219 ? 30.737 0.459 -10.974 1.00 50.22 219 ASP A C 1
ATOM 1662 O O . ASP A 1 219 ? 31.882 0.832 -10.704 1.00 50.22 219 ASP A O 1
ATOM 1666 N N . GLU A 1 220 ? 29.729 1.335 -11.017 1.00 52.94 220 GLU A N 1
ATOM 1667 C CA . GLU A 1 220 ? 29.891 2.762 -10.684 1.00 52.94 220 GLU A CA 1
ATOM 1668 C C . GLU A 1 220 ? 30.222 3.001 -9.201 1.00 52.94 220 GLU A C 1
ATOM 1670 O O . GLU A 1 220 ? 31.103 3.804 -8.886 1.00 52.94 220 GLU A O 1
ATOM 1675 N N . TYR A 1 221 ? 29.595 2.279 -8.265 1.00 49.47 221 TYR A N 1
ATOM 1676 C CA . TYR A 1 221 ? 29.957 2.381 -6.842 1.00 49.47 221 TYR A CA 1
ATOM 1677 C C . TYR A 1 221 ? 31.352 1.800 -6.551 1.00 49.47 221 TYR A C 1
ATOM 1679 O O . TYR A 1 221 ? 32.044 2.272 -5.641 1.00 49.47 221 TYR A O 1
ATOM 1687 N N . LEU A 1 222 ? 31.794 0.799 -7.324 1.00 47.09 222 LEU A N 1
ATOM 1688 C CA . LEU A 1 222 ? 33.156 0.260 -7.253 1.00 47.09 222 LEU A CA 1
ATOM 1689 C C . LEU A 1 222 ? 34.204 1.254 -7.773 1.00 47.09 222 LEU A C 1
ATOM 1691 O O . LEU A 1 222 ? 35.304 1.310 -7.213 1.00 47.09 222 LEU A O 1
ATOM 1695 N N . SER A 1 223 ? 33.872 2.042 -8.799 1.00 51.44 223 SER A N 1
ATOM 1696 C CA . SER A 1 223 ? 34.780 3.022 -9.409 1.00 51.44 223 SER A CA 1
ATOM 1697 C C . SER A 1 223 ? 34.824 4.367 -8.670 1.00 51.44 223 SER A C 1
ATOM 1699 O O . SER A 1 223 ? 35.890 4.974 -8.592 1.00 51.44 223 SER A O 1
ATOM 1701 N N . GLY A 1 224 ? 33.729 4.792 -8.025 1.00 53.31 224 GLY A N 1
ATOM 1702 C CA . GLY A 1 224 ? 33.643 6.030 -7.231 1.00 53.31 224 GLY A CA 1
ATOM 1703 C C . GLY A 1 224 ? 34.289 5.986 -5.835 1.00 53.31 224 GLY A C 1
ATOM 1704 O O . GLY A 1 224 ? 34.126 6.917 -5.051 1.00 53.31 224 GLY A O 1
ATOM 1705 N N . GLY A 1 225 ? 34.993 4.906 -5.478 1.00 43.88 225 GLY A N 1
ATOM 1706 C CA . GLY A 1 225 ? 35.680 4.766 -4.186 1.00 43.88 225 GLY A CA 1
ATOM 1707 C C . GLY A 1 225 ? 34.797 4.315 -3.014 1.00 43.88 225 GLY A C 1
ATOM 1708 O O . GLY A 1 225 ? 35.323 4.017 -1.941 1.00 43.88 225 GLY A O 1
ATOM 1709 N N . ASN A 1 226 ? 33.484 4.154 -3.204 1.00 51.41 226 ASN A N 1
ATOM 1710 C CA . ASN A 1 226 ? 32.560 3.758 -2.138 1.00 51.41 226 ASN A CA 1
ATOM 1711 C C . ASN A 1 226 ? 32.386 2.228 -2.050 1.00 51.41 226 ASN A C 1
ATOM 1713 O O . ASN A 1 226 ? 31.285 1.676 -2.123 1.00 51.41 226 ASN A O 1
ATOM 1717 N N . ARG A 1 227 ? 33.510 1.513 -1.888 1.00 53.06 227 ARG A N 1
ATOM 1718 C CA . ARG A 1 227 ? 33.573 0.034 -1.878 1.00 53.06 227 ARG A CA 1
ATOM 1719 C C . ARG A 1 227 ? 32.653 -0.621 -0.842 1.00 53.06 227 ARG A C 1
ATOM 1721 O O . ARG A 1 227 ? 32.231 -1.757 -1.048 1.00 53.06 227 ARG A O 1
ATOM 1728 N N . ALA A 1 228 ? 32.358 0.060 0.266 1.00 52.38 228 ALA A N 1
ATOM 1729 C CA . ALA A 1 228 ? 31.422 -0.425 1.279 1.00 52.38 228 ALA A CA 1
ATOM 1730 C C . ALA A 1 228 ? 29.987 -0.491 0.733 1.00 52.38 228 ALA A C 1
ATOM 1732 O O . ALA A 1 228 ? 29.334 -1.523 0.876 1.00 52.38 228 ALA A O 1
ATOM 1733 N N . GLN A 1 229 ? 29.543 0.553 0.026 1.00 50.22 229 GLN A N 1
ATOM 1734 C CA . GLN A 1 229 ? 28.217 0.609 -0.588 1.00 50.22 229 GLN A CA 1
ATOM 1735 C C . GLN A 1 229 ? 28.104 -0.401 -1.740 1.00 50.22 229 GLN A C 1
ATOM 1737 O O . GLN A 1 229 ? 27.137 -1.149 -1.799 1.00 50.22 229 GLN A O 1
ATOM 1742 N N . ALA A 1 230 ? 29.141 -0.550 -2.571 1.00 49.44 230 ALA A N 1
ATOM 1743 C CA . ALA A 1 230 ? 29.179 -1.581 -3.616 1.00 49.44 230 ALA A CA 1
ATOM 1744 C C . ALA A 1 230 ? 29.102 -3.024 -3.069 1.00 49.44 230 ALA A C 1
ATOM 1746 O O . ALA A 1 230 ? 28.430 -3.888 -3.637 1.00 49.44 230 ALA A O 1
ATOM 1747 N N . ARG A 1 231 ? 29.767 -3.306 -1.939 1.00 54.19 231 ARG A N 1
ATOM 1748 C CA . ARG A 1 231 ? 29.659 -4.605 -1.250 1.00 54.19 231 ARG A CA 1
ATOM 1749 C C . ARG A 1 231 ? 28.275 -4.812 -0.641 1.00 54.19 231 ARG A C 1
ATOM 1751 O O . ARG A 1 231 ? 27.755 -5.921 -0.718 1.00 54.19 231 ARG A O 1
ATOM 1758 N N . ALA A 1 232 ? 27.685 -3.764 -0.070 1.00 54.03 232 ALA A N 1
ATOM 1759 C CA . ALA A 1 232 ? 26.303 -3.753 0.401 1.00 54.03 232 ALA A CA 1
ATOM 1760 C C . ALA A 1 232 ? 25.321 -4.087 -0.737 1.00 54.03 232 ALA A C 1
ATOM 1762 O O . ALA A 1 232 ? 24.522 -5.005 -0.583 1.00 54.03 232 ALA A O 1
ATOM 1763 N N . TRP A 1 233 ? 25.466 -3.446 -1.899 1.00 54.62 233 TRP A N 1
ATOM 1764 C CA . TRP A 1 233 ? 24.738 -3.740 -3.140 1.00 54.62 233 TRP A CA 1
ATOM 1765 C C . TRP A 1 233 ? 24.876 -5.208 -3.571 1.00 54.62 233 TRP A C 1
ATOM 1767 O O . TRP A 1 233 ? 23.881 -5.919 -3.701 1.00 54.62 233 TRP A O 1
ATOM 1777 N N . SER A 1 234 ? 26.105 -5.701 -3.739 1.00 54.56 234 SER A N 1
ATOM 1778 C CA . SER A 1 234 ? 26.359 -7.086 -4.164 1.00 54.56 234 SER A CA 1
ATOM 1779 C C . SER A 1 234 ? 25.814 -8.116 -3.162 1.00 54.56 234 SER A C 1
ATOM 1781 O O . SER A 1 234 ? 25.205 -9.112 -3.557 1.00 54.56 234 SER A O 1
ATOM 1783 N N . LYS A 1 235 ? 25.953 -7.853 -1.856 1.00 57.12 235 LYS A N 1
ATOM 1784 C CA . LYS A 1 235 ? 25.411 -8.705 -0.790 1.00 57.12 235 LYS A CA 1
ATOM 1785 C C . LYS A 1 235 ? 23.883 -8.683 -0.777 1.00 57.12 235 LYS A C 1
ATOM 1787 O O . LYS A 1 235 ? 23.284 -9.750 -0.679 1.00 57.12 235 LYS A O 1
ATOM 1792 N N . ALA A 1 236 ? 23.262 -7.509 -0.884 1.00 55.22 236 ALA A N 1
ATOM 1793 C CA . ALA A 1 236 ? 21.810 -7.331 -0.908 1.00 55.22 236 ALA A CA 1
ATOM 1794 C C . ALA A 1 236 ? 21.156 -8.032 -2.109 1.00 55.22 236 ALA A C 1
ATOM 1796 O O . ALA A 1 236 ? 20.088 -8.621 -1.967 1.00 55.22 236 ALA A O 1
ATOM 1797 N N . LEU A 1 237 ? 21.820 -8.021 -3.267 1.00 53.94 237 LEU A N 1
ATOM 1798 C CA . LEU A 1 237 ? 21.285 -8.577 -4.511 1.00 53.94 237 LEU A CA 1
ATOM 1799 C C . LEU A 1 237 ? 21.657 -10.040 -4.764 1.00 53.94 237 LEU A C 1
ATOM 1801 O O . LEU A 1 237 ? 21.023 -10.701 -5.583 1.00 53.94 237 LEU A O 1
ATOM 1805 N N . SER A 1 238 ? 22.644 -10.579 -4.047 1.00 52.19 238 SER A N 1
ATOM 1806 C CA . SER A 1 238 ? 22.939 -12.013 -4.038 1.00 52.19 238 SER A CA 1
ATOM 1807 C C . SER A 1 238 ? 21.680 -12.803 -3.652 1.00 52.19 238 SER A C 1
ATOM 1809 O O . SER A 1 238 ? 21.257 -12.769 -2.492 1.00 52.19 238 SER A O 1
ATOM 1811 N N . GLY A 1 239 ? 21.094 -13.504 -4.629 1.00 52.62 239 GLY A N 1
ATOM 1812 C CA . GLY A 1 239 ? 19.874 -14.307 -4.480 1.00 52.62 239 GLY A CA 1
ATOM 1813 C C . GLY A 1 239 ? 18.557 -13.537 -4.635 1.00 52.62 239 GLY A C 1
ATOM 1814 O O . GLY A 1 239 ? 17.496 -14.139 -4.498 1.00 52.62 239 GLY A O 1
ATOM 1815 N N . PHE A 1 240 ? 18.599 -12.236 -4.933 1.00 55.91 240 PHE A N 1
ATOM 1816 C CA . PHE A 1 240 ? 17.410 -11.397 -5.073 1.00 55.91 240 PHE A CA 1
ATOM 1817 C C . PHE A 1 240 ? 17.060 -11.171 -6.550 1.00 55.91 240 PHE A C 1
ATOM 1819 O O . PHE A 1 240 ? 17.908 -10.737 -7.329 1.00 55.91 240 PHE A O 1
ATOM 1826 N N . ARG A 1 241 ? 15.810 -11.444 -6.941 1.00 58.56 241 ARG A N 1
ATOM 1827 C CA . ARG A 1 241 ? 15.282 -11.113 -8.274 1.00 58.56 241 ARG A CA 1
ATOM 1828 C C . ARG A 1 241 ? 14.089 -10.167 -8.117 1.00 58.56 241 ARG A C 1
ATOM 1830 O O . ARG A 1 241 ? 13.055 -10.623 -7.622 1.00 58.56 241 ARG A O 1
ATOM 1837 N N . PRO A 1 242 ? 14.214 -8.874 -8.477 1.00 62.44 242 PRO A N 1
ATOM 1838 C CA . PRO A 1 242 ? 13.071 -7.973 -8.444 1.00 62.44 242 PRO A CA 1
ATOM 1839 C C . PRO A 1 242 ? 12.007 -8.454 -9.433 1.00 62.44 242 PRO A C 1
ATOM 1841 O O . PRO A 1 242 ? 12.337 -8.951 -10.509 1.00 62.44 242 PRO A O 1
ATOM 1844 N N . ARG A 1 243 ? 10.733 -8.296 -9.078 1.00 68.00 243 ARG A N 1
ATOM 1845 C CA . ARG A 1 243 ? 9.650 -8.384 -10.058 1.00 68.00 243 ARG A CA 1
ATOM 1846 C C . ARG A 1 243 ? 9.564 -7.036 -10.754 1.00 68.00 243 ARG A C 1
ATOM 1848 O O . ARG A 1 243 ? 9.631 -5.997 -10.103 1.00 68.00 243 ARG A O 1
ATOM 1855 N N . VAL A 1 244 ? 9.429 -7.039 -12.068 1.00 64.81 244 VAL A N 1
ATOM 1856 C CA . VAL A 1 244 ? 9.266 -5.797 -12.823 1.00 64.81 244 VAL A CA 1
ATOM 1857 C C . VAL A 1 244 ? 7.808 -5.676 -13.222 1.00 64.81 244 VAL A C 1
ATOM 1859 O O . VAL A 1 244 ? 7.252 -6.628 -13.758 1.00 64.81 244 VAL A O 1
ATOM 1862 N N . ILE A 1 245 ? 7.196 -4.533 -12.927 1.00 68.62 245 ILE A N 1
ATOM 1863 C CA . ILE A 1 245 ? 5.877 -4.175 -13.446 1.00 68.62 245 ILE A CA 1
ATOM 1864 C C . ILE A 1 245 ? 6.133 -3.064 -14.462 1.00 68.62 245 ILE A C 1
ATOM 1866 O O . ILE A 1 245 ? 6.584 -1.968 -14.113 1.00 68.62 245 ILE A O 1
ATOM 1870 N N . GLY A 1 246 ? 5.942 -3.405 -15.736 1.00 63.09 246 GLY A N 1
ATOM 1871 C CA . GLY A 1 246 ? 6.149 -2.485 -16.850 1.00 63.09 246 GLY A CA 1
ATOM 1872 C C . GLY A 1 246 ? 5.191 -1.299 -16.781 1.00 63.09 246 GLY A C 1
ATOM 1873 O O . GLY A 1 246 ? 4.102 -1.404 -16.226 1.00 63.09 246 GLY A O 1
ATOM 1874 N N . TRP A 1 247 ? 5.598 -0.157 -17.335 1.00 66.12 247 TRP A N 1
ATOM 1875 C CA . TRP A 1 247 ? 4.677 0.948 -17.568 1.00 66.12 247 TRP A CA 1
ATOM 1876 C C . TRP A 1 247 ? 4.048 0.773 -18.949 1.00 66.12 247 TRP A C 1
ATOM 1878 O O . TRP A 1 247 ? 4.713 0.981 -19.962 1.00 66.12 247 TRP A O 1
ATOM 1888 N N . SER A 1 248 ? 2.788 0.349 -18.990 1.00 70.31 248 SER A N 1
ATOM 1889 C CA . SER A 1 248 ? 2.027 0.199 -20.231 1.00 70.31 248 SER A CA 1
ATOM 1890 C C . SER A 1 248 ? 1.021 1.315 -20.439 1.00 70.31 248 SER A C 1
ATOM 1892 O O . SER A 1 248 ? 0.691 2.060 -19.513 1.00 70.31 248 SER A O 1
ATOM 1894 N N . GLU A 1 249 ? 0.487 1.400 -21.658 1.00 74.25 249 GLU A N 1
ATOM 1895 C CA . GLU A 1 249 ? -0.636 2.282 -21.963 1.00 74.25 249 GLU A CA 1
ATOM 1896 C C . GLU A 1 249 ? -1.827 2.002 -21.039 1.00 74.25 249 GLU A C 1
ATOM 1898 O O . GLU A 1 249 ? -2.398 2.940 -20.488 1.00 74.25 249 GLU A O 1
ATOM 1903 N N . ALA A 1 250 ? -2.130 0.732 -20.765 1.00 78.00 250 ALA A N 1
ATOM 1904 C CA . ALA A 1 250 ? -3.199 0.364 -19.847 1.00 78.00 250 ALA A CA 1
ATOM 1905 C C . ALA A 1 250 ? -2.973 0.880 -18.411 1.00 78.00 250 ALA A C 1
ATOM 1907 O O . ALA A 1 250 ? -3.862 1.490 -17.811 1.00 78.00 250 ALA A O 1
ATOM 1908 N N . ILE A 1 251 ? -1.761 0.710 -17.868 1.00 77.12 251 ILE A N 1
ATOM 1909 C CA . ILE A 1 251 ? -1.396 1.218 -16.533 1.00 77.12 251 ILE A CA 1
ATOM 1910 C C . ILE A 1 251 ? -1.428 2.753 -16.503 1.00 77.12 251 ILE A C 1
ATOM 1912 O O . ILE A 1 251 ? -1.879 3.345 -15.515 1.00 77.12 251 ILE A O 1
ATOM 1916 N N . ARG A 1 252 ? -0.998 3.407 -17.589 1.00 75.75 252 ARG A N 1
ATOM 1917 C CA . ARG A 1 252 ? -1.066 4.865 -17.750 1.00 75.75 252 ARG A CA 1
ATOM 1918 C C . ARG A 1 252 ? -2.507 5.357 -17.717 1.00 75.75 252 ARG A C 1
ATOM 1920 O O . ARG A 1 252 ? -2.790 6.294 -16.977 1.00 75.75 252 ARG A O 1
ATOM 1927 N N . THR A 1 253 ? -3.399 4.726 -18.473 1.00 79.31 253 THR A N 1
ATOM 1928 C CA . THR A 1 253 ? -4.823 5.078 -18.517 1.00 79.31 253 THR A CA 1
ATOM 1929 C C . THR A 1 253 ? -5.445 4.974 -17.131 1.00 79.31 253 THR A C 1
ATOM 1931 O O . THR A 1 253 ? -6.021 5.946 -16.656 1.00 79.31 253 THR A O 1
ATOM 1934 N N . ILE A 1 254 ? -5.224 3.865 -16.418 1.00 79.38 254 ILE A N 1
ATOM 1935 C CA . ILE A 1 254 ? -5.733 3.677 -15.049 1.00 79.38 254 ILE A CA 1
ATOM 1936 C C . ILE A 1 254 ? -5.193 4.736 -14.081 1.00 79.38 254 ILE A C 1
ATOM 1938 O O . ILE A 1 254 ? -5.921 5.216 -13.215 1.00 79.38 254 ILE A O 1
ATOM 1942 N N . THR A 1 255 ? -3.912 5.091 -14.202 1.00 75.12 255 THR A N 1
ATOM 1943 C CA . THR A 1 255 ? -3.271 6.034 -13.274 1.00 75.12 255 THR A CA 1
ATOM 1944 C C . THR A 1 255 ? -3.695 7.481 -13.532 1.00 75.12 255 THR A C 1
ATOM 1946 O O . THR A 1 255 ? -3.840 8.244 -12.580 1.00 75.12 255 THR A O 1
ATOM 1949 N N . LEU A 1 256 ? -3.864 7.875 -14.799 1.00 74.62 256 LEU A N 1
ATOM 1950 C CA . LEU A 1 256 ? -4.183 9.255 -15.178 1.00 74.62 256 LEU A CA 1
ATOM 1951 C C . LEU A 1 256 ? -5.684 9.543 -15.167 1.00 74.62 256 LEU A C 1
ATOM 1953 O O . LEU A 1 256 ? -6.092 10.606 -14.704 1.00 74.62 256 LEU A O 1
ATOM 1957 N N . ASP A 1 257 ? -6.494 8.626 -15.692 1.00 75.75 257 ASP A N 1
ATOM 1958 C CA . ASP A 1 257 ? -7.946 8.760 -15.738 1.00 75.75 257 ASP A CA 1
ATOM 1959 C C . ASP A 1 257 ? -8.620 7.375 -15.716 1.00 75.75 257 ASP A C 1
ATOM 1961 O O . ASP A 1 257 ? -8.958 6.817 -16.767 1.00 75.75 257 ASP A O 1
ATOM 1965 N N . PRO A 1 258 ? -8.861 6.803 -14.521 1.00 74.62 258 PRO A N 1
ATOM 1966 C CA . PRO A 1 258 ? -9.476 5.485 -14.387 1.00 74.62 258 PRO A CA 1
ATOM 1967 C C . PRO A 1 258 ? -10.890 5.411 -14.987 1.00 74.62 258 PRO A C 1
ATOM 1969 O O . PRO A 1 258 ? -11.389 4.309 -15.191 1.00 74.62 258 PRO A O 1
ATOM 1972 N N . ARG A 1 259 ? -11.544 6.542 -15.311 1.00 72.69 259 ARG A N 1
ATOM 1973 C CA . ARG A 1 259 ? -12.859 6.565 -15.988 1.00 72.69 259 ARG A CA 1
ATOM 1974 C C . ARG A 1 259 ? -12.794 6.066 -17.425 1.00 72.69 259 ARG A C 1
ATOM 1976 O O . ARG A 1 259 ? -13.820 5.679 -17.974 1.00 72.69 259 ARG A O 1
ATOM 1983 N N . GLN A 1 260 ? -11.616 6.124 -18.037 1.00 77.06 260 GLN A N 1
ATOM 1984 C CA . GLN A 1 260 ? -11.396 5.685 -19.414 1.00 77.06 260 GLN A CA 1
ATOM 1985 C C . GLN A 1 260 ? -10.954 4.220 -19.495 1.00 77.06 260 GLN A C 1
ATOM 1987 O O . GLN A 1 260 ? -10.852 3.678 -20.591 1.00 77.06 260 GLN A O 1
ATOM 1992 N N . ALA A 1 261 ? -10.680 3.581 -18.354 1.00 79.69 261 ALA A N 1
ATOM 1993 C CA . ALA A 1 261 ? -10.258 2.192 -18.302 1.00 79.69 261 ALA A CA 1
ATOM 1994 C C . ALA A 1 261 ? -11.481 1.267 -18.266 1.00 79.69 261 ALA A C 1
ATOM 1996 O O . ALA A 1 261 ? -12.177 1.181 -17.253 1.00 79.69 261 ALA A O 1
ATOM 1997 N N . ASP A 1 262 ? -11.725 0.571 -19.373 1.00 82.81 262 ASP A N 1
ATOM 1998 C CA . ASP A 1 262 ? -12.690 -0.524 -19.432 1.00 82.81 262 ASP A CA 1
ATOM 1999 C C . ASP A 1 262 ? -12.092 -1.840 -18.895 1.00 82.81 262 ASP A C 1
ATOM 2001 O O . ASP A 1 262 ? -10.937 -1.909 -18.463 1.00 82.81 262 ASP A O 1
ATOM 2005 N N . GLU A 1 263 ? -12.891 -2.906 -18.908 1.00 80.31 263 GLU A N 1
ATOM 2006 C CA . GLU A 1 263 ? -12.480 -4.229 -18.432 1.00 80.31 263 GLU A CA 1
ATOM 2007 C C . GLU A 1 263 ? -11.227 -4.760 -19.150 1.00 80.31 263 GLU A C 1
ATOM 2009 O O . GLU A 1 263 ? -10.375 -5.386 -18.516 1.00 80.31 263 GLU A O 1
ATOM 2014 N N . ALA A 1 264 ? -11.072 -4.476 -20.447 1.00 83.44 264 ALA A N 1
ATOM 2015 C CA . ALA A 1 264 ? -9.914 -4.917 -21.216 1.00 83.44 264 ALA A CA 1
ATOM 2016 C C . ALA A 1 264 ? -8.645 -4.173 -20.780 1.00 83.44 264 ALA A C 1
ATOM 2018 O O . ALA A 1 264 ? -7.605 -4.805 -20.585 1.00 83.44 264 ALA A O 1
ATOM 2019 N N . VAL A 1 265 ? -8.743 -2.860 -20.548 1.00 85.19 265 VAL A N 1
ATOM 2020 C CA . VAL A 1 265 ? -7.642 -2.038 -20.019 1.00 85.19 265 VAL A CA 1
ATOM 2021 C C . VAL A 1 265 ? -7.211 -2.532 -18.636 1.00 85.19 265 VAL A C 1
ATOM 2023 O O . VAL A 1 265 ? -6.019 -2.719 -18.380 1.00 85.19 265 VAL A O 1
ATOM 2026 N N . TRP A 1 266 ? -8.163 -2.803 -17.742 1.00 82.62 266 TRP A N 1
ATOM 2027 C CA . TRP A 1 266 ? -7.851 -3.378 -16.432 1.00 82.62 266 TRP A CA 1
ATOM 2028 C C . TRP A 1 266 ? -7.224 -4.772 -16.545 1.00 82.62 266 TRP A C 1
ATOM 2030 O O . TRP A 1 266 ? -6.199 -5.030 -15.912 1.00 82.62 266 TRP A O 1
ATOM 2040 N N . GLY A 1 267 ? -7.775 -5.651 -17.384 1.00 82.00 267 GLY A N 1
ATOM 2041 C CA . GLY A 1 267 ? -7.234 -6.990 -17.623 1.00 82.00 267 GLY A CA 1
ATOM 2042 C C . GLY A 1 267 ? -5.794 -6.966 -18.142 1.00 82.00 267 GLY A C 1
ATOM 2043 O O . GLY A 1 267 ? -4.939 -7.699 -17.636 1.00 82.00 267 GLY A O 1
ATOM 2044 N N . GLU A 1 268 ? -5.493 -6.077 -19.092 1.00 82.94 268 GLU A N 1
ATOM 2045 C CA . GLU A 1 268 ? -4.139 -5.890 -19.612 1.00 82.94 268 GLU A CA 1
ATOM 2046 C C . GLU A 1 268 ? -3.186 -5.422 -18.507 1.00 82.94 268 GLU A C 1
ATOM 2048 O O . GLU A 1 268 ? -2.152 -6.059 -18.291 1.00 82.94 268 GLU A O 1
ATOM 2053 N N . ALA A 1 269 ? -3.539 -4.368 -17.763 1.00 80.75 269 ALA A N 1
ATOM 2054 C CA . ALA A 1 269 ? -2.700 -3.824 -16.694 1.00 80.75 269 ALA A CA 1
ATOM 2055 C C . ALA A 1 269 ? -2.373 -4.869 -15.614 1.00 80.75 269 ALA A C 1
ATOM 2057 O O . ALA A 1 269 ? -1.232 -4.968 -15.155 1.00 80.75 269 ALA A O 1
ATOM 2058 N N . LEU A 1 270 ? -3.355 -5.685 -15.231 1.00 81.25 270 LEU A N 1
ATOM 2059 C CA . LEU A 1 270 ? -3.201 -6.723 -14.211 1.00 81.25 270 LEU A CA 1
ATOM 2060 C C . LEU A 1 270 ? -2.360 -7.918 -14.695 1.00 81.25 270 LEU A C 1
ATOM 2062 O O . LEU A 1 270 ? -1.639 -8.545 -13.907 1.00 81.25 270 LEU A O 1
ATOM 2066 N N . SER A 1 271 ? -2.391 -8.208 -15.998 1.00 78.44 271 SER A N 1
ATOM 2067 C CA . SER A 1 271 ? -1.601 -9.283 -16.611 1.00 78.44 271 SER A CA 1
ATOM 2068 C C . SER A 1 271 ? -0.089 -9.009 -16.634 1.00 78.44 271 SER A C 1
ATOM 2070 O O . SER A 1 271 ? 0.701 -9.947 -16.772 1.00 78.44 271 SER A O 1
ATOM 2072 N N . GLN A 1 272 ? 0.341 -7.761 -16.404 1.00 71.62 272 GLN A N 1
ATOM 2073 C CA . GLN A 1 272 ? 1.753 -7.342 -16.396 1.00 71.62 272 GLN A CA 1
ATOM 2074 C C . GLN A 1 272 ? 2.475 -7.683 -15.084 1.00 71.62 272 GLN A C 1
ATOM 2076 O O . GLN A 1 272 ? 3.072 -6.836 -14.421 1.00 71.62 272 GLN A O 1
ATOM 2081 N N . GLY A 1 273 ? 2.365 -8.940 -14.654 1.00 69.75 273 GLY A N 1
ATOM 2082 C CA . GLY A 1 273 ? 3.013 -9.446 -13.445 1.00 69.75 273 GLY A CA 1
ATOM 2083 C C . GLY A 1 273 ? 2.319 -9.075 -12.129 1.00 69.75 273 GLY A C 1
ATOM 2084 O O . GLY A 1 273 ? 2.693 -9.634 -11.094 1.00 69.75 273 GLY A O 1
ATOM 2085 N N . VAL A 1 274 ? 1.285 -8.221 -12.150 1.00 79.31 274 VAL A N 1
ATOM 2086 C CA . VAL A 1 274 ? 0.513 -7.829 -10.955 1.00 79.31 274 VAL A CA 1
ATOM 2087 C C . VAL A 1 274 ? -0.248 -9.026 -10.380 1.00 79.31 274 VAL A C 1
ATOM 2089 O O . VAL A 1 274 ? -0.100 -9.300 -9.193 1.00 79.31 274 VAL A O 1
ATOM 2092 N N . ASN A 1 275 ? -0.969 -9.802 -11.199 1.00 81.44 275 ASN A N 1
ATOM 2093 C CA . ASN A 1 275 ? -1.694 -10.994 -10.723 1.00 81.44 275 ASN A CA 1
ATOM 2094 C C . ASN A 1 275 ? -0.753 -12.045 -10.112 1.00 81.44 275 ASN A C 1
ATOM 2096 O O . ASN A 1 275 ? -1.017 -12.591 -9.044 1.00 81.44 275 ASN A O 1
ATOM 2100 N N . SER A 1 276 ? 0.402 -12.282 -10.744 1.00 79.12 276 SER A N 1
ATOM 2101 C CA . SER A 1 276 ? 1.409 -13.210 -10.209 1.00 79.12 276 SER A CA 1
ATOM 2102 C C . SER A 1 276 ? 2.011 -12.720 -8.886 1.00 79.12 276 SER A C 1
ATOM 2104 O O . SER A 1 276 ? 2.338 -13.534 -8.019 1.00 79.12 276 SER A O 1
ATOM 2106 N N . LEU A 1 277 ? 2.182 -11.404 -8.724 1.00 79.94 277 LEU A N 1
ATOM 2107 C CA . LEU A 1 277 ? 2.615 -10.810 -7.463 1.00 79.94 277 LEU A CA 1
ATOM 2108 C C . LEU A 1 277 ? 1.529 -10.950 -6.387 1.00 79.94 277 LEU A C 1
ATOM 2110 O O . LEU A 1 277 ? 1.851 -11.366 -5.279 1.00 79.94 277 LEU A O 1
ATOM 2114 N N . ALA A 1 278 ? 0.272 -10.652 -6.720 1.00 83.50 278 ALA A N 1
ATOM 2115 C CA . ALA A 1 278 ? -0.874 -10.759 -5.821 1.00 83.50 278 ALA A CA 1
ATOM 2116 C C . ALA A 1 278 ? -1.044 -12.181 -5.276 1.00 83.50 278 ALA A C 1
ATOM 2118 O O . ALA A 1 278 ? -1.056 -12.363 -4.061 1.00 83.50 278 ALA A O 1
ATOM 2119 N N . GLY A 1 279 ? -1.084 -13.185 -6.161 1.00 80.94 279 GLY A N 1
ATOM 2120 C CA . GLY A 1 279 ? -1.206 -14.591 -5.768 1.00 80.94 279 GLY A CA 1
ATOM 2121 C C . GLY A 1 279 ? -0.067 -15.033 -4.851 1.00 80.94 279 GLY A C 1
ATOM 2122 O O . GLY A 1 279 ? -0.316 -15.561 -3.773 1.00 80.94 279 GLY A O 1
ATOM 2123 N N . LYS A 1 280 ? 1.184 -14.704 -5.211 1.00 78.56 280 LYS A N 1
ATOM 2124 C CA . LYS A 1 280 ? 2.341 -15.039 -4.371 1.00 78.56 280 LYS A CA 1
ATOM 2125 C C . LYS A 1 280 ? 2.261 -14.384 -2.988 1.00 78.56 280 LYS A C 1
ATOM 2127 O O . LYS A 1 280 ? 2.483 -15.065 -1.999 1.00 78.56 280 LYS A O 1
ATOM 2132 N N . LEU A 1 281 ? 1.957 -13.086 -2.912 1.00 79.00 281 LEU A N 1
ATOM 2133 C CA . LEU A 1 281 ? 1.856 -12.376 -1.632 1.00 79.00 281 LEU A CA 1
ATOM 2134 C C . LEU A 1 281 ? 0.724 -12.930 -0.761 1.00 79.00 281 LEU A C 1
ATOM 2136 O O . LEU A 1 281 ? 0.888 -13.034 0.451 1.00 79.00 281 LEU A O 1
ATOM 2140 N N . ALA A 1 282 ? -0.407 -13.296 -1.365 1.00 81.12 282 ALA A N 1
ATOM 2141 C CA . ALA A 1 282 ? -1.506 -13.921 -0.644 1.00 81.12 282 ALA A CA 1
ATOM 2142 C C . ALA A 1 282 ? -1.108 -15.298 -0.094 1.00 81.12 282 ALA A C 1
ATOM 2144 O O . ALA A 1 282 ? -1.363 -15.567 1.076 1.00 81.12 282 ALA A O 1
ATOM 2145 N N . ASP A 1 283 ? -0.439 -16.140 -0.885 1.00 79.94 283 ASP A N 1
ATOM 2146 C CA . ASP A 1 283 ? 0.039 -17.455 -0.435 1.00 79.94 283 ASP A CA 1
ATOM 2147 C C . ASP A 1 283 ? 1.057 -17.340 0.702 1.00 79.94 283 ASP A C 1
ATOM 2149 O O . ASP A 1 283 ? 0.987 -18.087 1.681 1.00 79.94 283 ASP A O 1
ATOM 2153 N N . ASP A 1 284 ? 1.964 -16.376 0.566 1.00 74.19 284 ASP A N 1
ATOM 2154 C CA . ASP A 1 284 ? 3.038 -16.054 1.499 1.00 74.19 284 ASP A CA 1
ATOM 2155 C C . ASP A 1 284 ? 2.493 -15.541 2.852 1.00 74.19 284 ASP A C 1
ATOM 2157 O O . ASP A 1 284 ? 2.996 -15.931 3.905 1.00 74.19 284 ASP A O 1
ATOM 2161 N N . VAL A 1 285 ? 1.446 -14.704 2.846 1.00 77.94 285 VAL A N 1
ATOM 2162 C CA . VAL A 1 285 ? 0.837 -14.121 4.064 1.00 77.94 285 VAL A CA 1
ATOM 2163 C C . VAL A 1 285 ? -0.217 -15.038 4.690 1.00 77.94 285 VAL A C 1
ATOM 2165 O O . VAL A 1 285 ? -0.317 -15.132 5.911 1.00 77.94 285 VAL A O 1
ATOM 2168 N N . LEU A 1 286 ? -1.020 -15.720 3.873 1.00 79.44 286 LEU A N 1
ATOM 2169 C CA . LEU A 1 286 ? -2.123 -16.569 4.337 1.00 79.44 286 LEU A CA 1
ATOM 2170 C C . LEU A 1 286 ? -1.710 -18.038 4.519 1.00 79.44 286 LEU A C 1
ATOM 2172 O O . LEU A 1 286 ? -2.540 -18.860 4.910 1.00 79.44 286 LEU A O 1
ATOM 2176 N N . GLY A 1 287 ? -0.449 -18.382 4.239 1.00 66.38 287 GLY A N 1
ATOM 2177 C CA . GLY A 1 287 ? 0.114 -19.714 4.462 1.00 66.38 287 GLY A CA 1
ATOM 2178 C C . GLY A 1 287 ? -0.446 -20.797 3.538 1.00 66.38 287 GLY A C 1
ATOM 2179 O O . GLY A 1 287 ? -0.483 -21.965 3.921 1.00 66.38 287 GLY A O 1
ATOM 2180 N N . ARG A 1 288 ? -0.906 -20.442 2.331 1.00 56.72 288 ARG A N 1
ATOM 2181 C CA . ARG A 1 288 ? -1.477 -21.407 1.368 1.00 56.72 288 ARG A CA 1
ATOM 2182 C C . ARG A 1 288 ? -0.434 -22.099 0.481 1.00 56.72 288 ARG A C 1
ATOM 2184 O O . ARG A 1 288 ? -0.778 -23.028 -0.242 1.00 56.72 288 ARG A O 1
ATOM 2191 N N . GLY A 1 289 ? 0.841 -21.721 0.593 1.00 41.00 289 GLY A N 1
ATOM 2192 C CA . GLY A 1 289 ? 1.953 -22.298 -0.166 1.00 41.00 289 GLY A CA 1
ATOM 2193 C C . GLY A 1 289 ? 2.889 -23.186 0.662 1.00 41.00 289 GLY A C 1
ATOM 2194 O O . GLY A 1 289 ? 4.015 -22.790 0.943 1.00 41.00 289 GLY A O 1
ATOM 2195 N N . SER A 1 290 ? 2.443 -24.374 1.073 1.00 32.22 290 SER A N 1
ATOM 2196 C CA . SER A 1 290 ? 3.274 -25.590 1.238 1.00 32.22 290 SER A CA 1
ATOM 2197 C C . SER A 1 290 ? 2.416 -26.754 1.747 1.00 32.22 290 SER A C 1
ATOM 2199 O O . SER A 1 290 ? 2.376 -27.061 2.937 1.00 32.22 290 SER A O 1
ATOM 2201 N N . ALA A 1 291 ? 1.729 -27.404 0.809 1.00 29.64 291 ALA A N 1
ATOM 2202 C CA . ALA A 1 291 ? 1.300 -28.795 0.920 1.00 29.64 291 ALA A CA 1
ATOM 2203 C C . ALA A 1 291 ? 1.915 -29.574 -0.246 1.00 29.64 291 ALA A C 1
ATOM 2205 O O . ALA A 1 291 ? 1.948 -29.003 -1.362 1.00 29.64 291 ALA A O 1
#

Foldseek 3Di:
DLLLLLQLLLQVQFAEEEEQAPQVCQQPCQLLVNAAPDAPLLQQDQDPVPSHRRDDLVRQKAWGDDLAPRRNYTYIYRTHHNDDPPVPVSQVVLQVCLVVLNLLVSVVVSLVSSQVVQVVVVHGGLYYRYHHDPPDGSNVSSVVVNCQVQQAEAEAEFELDPVRVLCVLVVLVVVVVVVVVDPGDHHHYAYEHEHPPDQDVAQVSQQVSVVVSLVVVLVVCVVVPVVVSSVSSVVSCVVDRHRYQGNHPLNVCSSPPVVPRHNVSSVVSCVRCSSVVSVVSSCRSVVVPDD

pLDDT: mean 72.25, std 14.37, range [29.64, 93.75]

Sequence (291 aa):
ITSLLSVALAMEGYSVCLVDLDLTAPGLASVFQEYPDKGILDYLLIDADTGRRGARVSDVLRELHAPIPDARGRLSGILGRPELNNARAVQAYLLAEVRTGMLSSCLEHLLHEAQQQAHSMSSRFDLFVLDTPPSLFGLSAGARRLVEKHGGAQVFVAGPTVQDLAWVPEMVLSLREHDVTAGSASAIPAFVLNAYPYELPDQRSADLIAEQILRCRGDEYLSGGNRAQARAWSKALSGFRPRVIGWSEAIRTITLDPRQADEAVWGEALSQGVNSLAGKLADDVLGRGSA

Solvent-accessible surface area (backbone atoms only — not comparable to full-atom values): 15851 Å² total; per-residue (Å²): 106,70,66,60,35,51,51,37,34,12,48,77,46,35,22,31,35,39,35,42,55,19,72,89,64,43,54,63,22,66,58,62,71,47,83,56,97,40,20,41,60,40,44,73,39,64,34,86,90,74,74,38,59,67,41,56,57,84,62,27,54,40,81,43,75,68,85,45,99,73,48,67,24,43,45,27,34,28,34,32,51,84,79,60,94,53,53,69,61,52,51,53,52,44,37,53,32,35,76,72,46,51,42,31,56,50,52,52,49,50,53,51,50,47,42,52,53,33,44,77,69,78,39,64,65,75,41,76,47,77,40,57,50,76,96,81,48,32,60,37,58,23,49,48,54,49,32,49,75,69,30,29,67,45,78,48,79,28,42,75,44,71,76,49,48,67,50,48,35,62,54,47,41,60,51,57,60,48,62,74,74,38,99,61,69,47,62,50,77,44,43,34,38,40,32,60,87,46,74,49,95,42,71,68,58,38,49,49,50,51,54,46,54,62,48,57,50,41,54,50,30,54,70,73,70,43,51,67,60,23,48,43,39,53,59,46,45,62,93,56,78,70,47,54,33,64,31,43,71,40,45,48,37,38,72,75,43,39,90,77,38,49,61,67,34,51,53,54,41,38,67,45,50,36,43,64,48,28,54,49,52,48,26,68,53,71,64,72,75,79,128

Mean predicted aligned error: 10.18 Å

Radius of gyration: 19.42 Å; Cα contacts (8 Å, |Δi|>4): 453; chains: 1; bounding box: 57×52×49 Å

Nearest PDB structures (foldseek):
  5hvm-assembly1_B  TM=1.995E-01  e=2.807E+00  Aspergillus fumigatus Af293

Secondary structure (DSSP, 8-state):
-HHHHHHHHHHTT--EEEEE--TTS--HHHHHT---SS-HHHHHSBPTTTSSBS--HHHHEEEE--SSTT--S-EEEE---S--TTHHHHHHHHHHHHHTTHHHHHHHHHHHHHHHHHHHTT---SEEEEE--STTSHHHHHHHHHHHHTT--EEEEE-SSHHHHHTHHHHHHHHHHHHHH-------EEEEEEEEEEE-SSHHHHHHHHHHHHHHHHHHHHHTT-HHHHHHHHHHHTT---EEEEE-HHHHHHHH-GGG--HHHHHHHHHTTHHHHHHHHHHHHHT-S--